Protein AF-A0A644TVP2-F1 (afdb_monomer)

Radius of gyration: 32.45 Å; Cα contacts (8 Å, |Δi|>4): 145; chains: 1; bounding box: 76×40×113 Å

Solvent-accessible surface area (backbone atoms only — not comparable to full-atom values): 11516 Å² total; per-residue (Å²): 137,83,79,75,79,52,74,66,56,58,53,50,54,52,50,53,52,51,51,51,51,53,52,51,52,50,54,51,52,53,50,53,50,52,55,49,49,55,51,48,56,52,50,53,53,29,25,52,51,36,48,56,49,52,53,46,54,55,46,42,55,50,30,50,51,59,50,25,45,76,83,73,89,71,67,83,43,56,53,51,82,94,72,40,76,45,58,79,88,44,20,65,53,56,23,51,54,49,53,52,49,59,36,46,46,52,36,53,53,46,50,53,55,46,55,59,47,43,62,54,34,37,73,62,71,39,75,62,57,60,66,53,48,48,61,54,54,52,51,53,51,51,52,54,50,34,53,54,49,45,49,58,73,61,39,84,81,56,87,80,78,66,93,39,76,66,52,55,51,51,48,51,55,29,49,44,70,47,39,54,64,81,94,27,73,64,53,54,50,51,53,50,33,49,49,54,38,46,66,66,41,44,64,46,63,70,109

Mean predicted aligned error: 8.53 Å

Secondary structure (DSSP, 8-state):
---PPPHHHHHHHHHHHHHHHHHHHHHHHHHHHHHHHHHHHHHHHHHHHHHHHHHHHHHHHHHHHHHT-S----PPP-B-GGGPBPPHHHHHHHHHHHHHHHHHHHHHHHHHHHHHHHHHHHHHT-TTHHHHHHHHHHHHHHHHHHHHHHHHHH-TT-S-----HHHHHHHHHHHHHHH--SS-HHHHHHHHHHHHHHHHHHHHH--

Structure (mmCIF, N/CA/C/O backbone):
data_AF-A0A644TVP2-F1
#
_entry.id   AF-A0A644TVP2-F1
#
loop_
_atom_site.group_PDB
_atom_site.id
_atom_site.type_symbol
_atom_site.label_atom_id
_atom_site.label_alt_id
_atom_site.label_comp_id
_atom_site.label_asym_id
_atom_site.label_entity_id
_atom_site.label_seq_id
_atom_site.pdbx_PDB_ins_code
_atom_site.Cartn_x
_atom_site.Cartn_y
_atom_site.Cartn_z
_atom_site.occupancy
_atom_site.B_iso_or_equiv
_atom_site.auth_seq_id
_atom_site.auth_comp_id
_atom_site.auth_asym_id
_atom_site.auth_atom_id
_atom_site.pdbx_PDB_model_num
ATOM 1 N N . MET A 1 1 ? -41.514 9.475 79.980 1.00 38.72 1 MET A N 1
ATOM 2 C CA . MET A 1 1 ? -42.150 10.280 78.915 1.00 38.72 1 MET A CA 1
ATOM 3 C C . MET A 1 1 ? -41.623 9.727 77.605 1.00 38.72 1 MET A C 1
ATOM 5 O O . MET A 1 1 ? -40.629 10.220 77.092 1.00 38.72 1 MET A O 1
ATOM 9 N N . ASP A 1 2 ? -42.224 8.634 77.137 1.00 43.91 2 ASP A N 1
ATOM 10 C CA . ASP A 1 2 ? -41.850 8.013 75.869 1.00 43.91 2 ASP A CA 1
ATOM 11 C C . ASP A 1 2 ? -42.642 8.691 74.758 1.00 43.91 2 ASP A C 1
ATOM 13 O O . ASP A 1 2 ? -43.864 8.572 74.671 1.00 43.91 2 ASP A O 1
ATOM 17 N N . ILE A 1 3 ? -41.940 9.474 73.946 1.00 53.59 3 ILE A N 1
ATOM 18 C CA . ILE A 1 3 ? -42.494 10.068 72.736 1.00 53.59 3 ILE A CA 1
ATOM 19 C C . ILE A 1 3 ? -42.645 8.914 71.744 1.00 53.59 3 ILE A C 1
ATOM 21 O O . ILE A 1 3 ? -41.669 8.510 71.114 1.00 53.59 3 ILE A O 1
ATOM 25 N N . GLN A 1 4 ? -43.848 8.341 71.630 1.00 62.09 4 GLN A N 1
ATOM 26 C CA . GLN A 1 4 ? -44.143 7.413 70.540 1.00 62.09 4 GLN A CA 1
ATOM 27 C C . GLN A 1 4 ? -43.933 8.151 69.207 1.00 62.09 4 GLN A C 1
ATOM 29 O O . GLN A 1 4 ? -44.589 9.173 68.978 1.00 62.09 4 GLN A O 1
ATOM 34 N N . PRO A 1 5 ? -43.036 7.681 68.321 1.00 60.94 5 PRO A N 1
ATOM 35 C CA . PRO A 1 5 ? -42.883 8.286 67.008 1.00 60.94 5 PRO A CA 1
ATOM 36 C C . PRO A 1 5 ? -44.197 8.135 66.235 1.00 60.94 5 PRO A C 1
ATOM 38 O O . PRO A 1 5 ? -44.735 7.036 66.093 1.00 60.94 5 PRO A O 1
ATOM 41 N N . SER A 1 6 ? -44.743 9.256 65.760 1.00 72.25 6 SER A N 1
ATOM 42 C CA . SER A 1 6 ? -45.965 9.272 64.958 1.00 72.25 6 SER A CA 1
ATOM 43 C C . SER A 1 6 ? -45.761 8.466 63.666 1.00 72.25 6 SER A C 1
ATOM 45 O O . SER A 1 6 ? -44.675 8.469 63.089 1.00 72.25 6 SER A O 1
ATOM 47 N N . LEU A 1 7 ? -46.811 7.792 63.174 1.00 71.38 7 LEU A N 1
ATOM 48 C CA . LEU A 1 7 ? -46.824 7.058 61.890 1.00 71.38 7 LEU A CA 1
ATOM 49 C C . LEU A 1 7 ? -46.210 7.864 60.726 1.00 71.38 7 LEU A C 1
ATOM 51 O O . LEU A 1 7 ? -45.566 7.305 59.840 1.00 71.38 7 LEU A O 1
ATOM 55 N N . LEU A 1 8 ? -46.358 9.191 60.770 1.00 74.12 8 LEU A N 1
ATOM 56 C CA . LEU A 1 8 ? -45.777 10.140 59.820 1.00 74.12 8 LEU A CA 1
ATOM 57 C C . LEU A 1 8 ? -44.236 10.125 59.804 1.00 74.12 8 LEU A C 1
ATOM 59 O O . LEU A 1 8 ? -43.643 10.248 58.733 1.00 74.12 8 LEU A O 1
ATOM 63 N N . GLY A 1 9 ? -43.581 9.929 60.952 1.00 79.31 9 GLY A N 1
ATOM 64 C CA . GLY A 1 9 ? -42.120 9.857 61.053 1.00 79.31 9 GLY A CA 1
ATOM 65 C C . GLY A 1 9 ? -41.537 8.621 60.363 1.00 79.31 9 GLY A C 1
ATOM 66 O O . GLY A 1 9 ? -40.562 8.730 59.620 1.00 79.31 9 GLY A O 1
ATOM 67 N N . TYR A 1 10 ? -42.179 7.459 60.522 1.00 79.81 10 TYR A N 1
ATOM 68 C CA . TYR A 1 10 ? -41.768 6.228 59.836 1.00 79.81 10 TYR A CA 1
ATOM 69 C C . TYR A 1 10 ? -41.921 6.328 58.312 1.00 79.81 10 TYR A C 1
ATOM 71 O O . TYR A 1 10 ? -41.033 5.897 57.576 1.00 79.81 10 TYR A O 1
ATOM 79 N N . ILE A 1 11 ? -43.011 6.939 57.834 1.00 83.00 11 ILE A N 1
ATOM 80 C CA . ILE A 1 11 ? -43.245 7.162 56.398 1.00 83.00 11 ILE A CA 1
ATOM 81 C C . ILE A 1 11 ? -42.192 8.116 55.813 1.00 83.00 11 ILE A C 1
ATOM 83 O O . ILE A 1 11 ? -41.697 7.877 54.712 1.00 83.00 11 ILE A O 1
ATOM 87 N N . SER A 1 12 ? -41.811 9.163 56.553 1.00 84.75 12 SER A N 1
ATOM 88 C CA . SER A 1 12 ? -40.755 10.096 56.135 1.00 84.75 12 SER A CA 1
ATOM 89 C C . SER A 1 12 ? -39.410 9.390 55.961 1.00 84.75 12 SER A C 1
ATOM 91 O O . SER A 1 12 ? -38.799 9.495 54.903 1.00 84.75 12 SER A O 1
ATOM 93 N N . ILE A 1 13 ? -38.987 8.604 56.957 1.00 86.62 13 ILE A N 1
ATOM 94 C CA . ILE A 1 13 ? -37.717 7.862 56.910 1.00 86.62 13 ILE A CA 1
ATOM 95 C C . ILE A 1 13 ? -37.705 6.880 55.731 1.00 86.62 13 ILE A C 1
ATOM 97 O O . ILE A 1 13 ? -36.723 6.804 54.994 1.00 86.62 13 ILE A O 1
ATOM 101 N N . ALA A 1 14 ? -38.803 6.151 55.510 1.00 87.94 14 ALA A N 1
ATOM 102 C CA . ALA A 1 14 ? -38.916 5.218 54.390 1.00 87.94 14 ALA A CA 1
ATOM 103 C C . ALA A 1 14 ? -38.815 5.922 53.025 1.00 87.94 14 ALA A C 1
ATOM 105 O O . ALA A 1 14 ? -38.168 5.410 52.109 1.00 87.94 14 ALA A O 1
ATOM 106 N N . LYS A 1 15 ? -39.412 7.112 52.890 1.00 91.19 15 LYS A N 1
ATOM 107 C CA . LYS A 1 15 ? -39.321 7.934 51.677 1.00 91.19 15 LYS A CA 1
ATOM 108 C C . LYS A 1 15 ? -37.891 8.409 51.418 1.00 91.19 15 LYS A C 1
ATOM 110 O O . LYS A 1 15 ? -37.453 8.374 50.267 1.00 91.19 15 LYS A O 1
ATOM 115 N N . ASP A 1 16 ? -37.160 8.817 52.449 1.00 90.94 16 ASP A N 1
ATOM 116 C CA . ASP A 1 16 ? -35.774 9.276 52.305 1.00 90.94 16 ASP A CA 1
ATOM 117 C C . ASP A 1 16 ? -34.856 8.133 51.852 1.00 90.94 16 ASP A C 1
ATOM 119 O O . ASP A 1 16 ? -34.085 8.295 50.904 1.00 90.94 16 ASP A O 1
ATOM 123 N N . TRP A 1 17 ? -35.021 6.937 52.429 1.00 92.88 17 TRP A N 1
ATOM 124 C CA . TRP A 1 17 ? -34.319 5.730 51.976 1.00 92.88 17 TRP A CA 1
ATOM 125 C C . TRP A 1 17 ? -34.668 5.350 50.537 1.00 92.88 17 TRP A C 1
ATOM 127 O O . TRP A 1 17 ? -33.773 5.049 49.748 1.00 92.88 17 TRP A O 1
ATOM 137 N N . LEU A 1 18 ? -35.949 5.399 50.164 1.00 93.31 18 LEU A N 1
ATOM 138 C CA . LEU A 1 18 ? -36.378 5.128 48.793 1.00 93.31 18 LEU A CA 1
ATOM 139 C C . LEU A 1 18 ? -35.765 6.133 47.806 1.00 93.31 18 LEU A C 1
ATOM 141 O O . LEU A 1 18 ? -35.278 5.743 46.746 1.00 93.31 18 LEU A O 1
ATOM 145 N N . THR A 1 19 ? -35.738 7.416 48.169 1.00 94.06 19 THR A N 1
ATOM 146 C CA . THR A 1 19 ? -35.153 8.481 47.342 1.00 94.06 19 THR A CA 1
ATOM 147 C C . THR A 1 19 ? -33.645 8.282 47.180 1.00 94.06 19 THR A C 1
ATOM 149 O O . THR A 1 19 ? -33.130 8.415 46.069 1.00 94.06 19 THR A O 1
ATOM 152 N N . LEU A 1 20 ? -32.944 7.885 48.249 1.00 94.56 20 LEU A N 1
ATOM 153 C CA . LEU A 1 20 ? -31.521 7.537 48.214 1.00 94.56 20 LEU A CA 1
ATOM 154 C C . LEU A 1 20 ? -31.249 6.358 47.267 1.00 94.56 20 LEU A C 1
ATOM 156 O O . LEU A 1 20 ? -30.318 6.419 46.465 1.00 94.56 20 LEU A O 1
ATOM 160 N N . ILE A 1 21 ? -32.072 5.305 47.324 1.00 93.25 21 ILE A N 1
ATOM 161 C CA . ILE A 1 21 ? -31.937 4.130 46.451 1.00 93.25 21 ILE A CA 1
ATOM 162 C C . ILE A 1 21 ? -32.161 4.523 44.988 1.00 93.25 21 ILE A C 1
ATOM 164 O O . ILE A 1 21 ? -31.343 4.178 44.137 1.00 93.25 21 ILE A O 1
ATOM 168 N N . ILE A 1 22 ? -33.219 5.284 44.688 1.00 94.56 22 ILE A N 1
ATOM 169 C CA . ILE A 1 22 ? -33.516 5.740 43.321 1.00 94.56 22 ILE A CA 1
ATOM 170 C C . ILE A 1 22 ? -32.372 6.606 42.781 1.00 94.56 22 ILE A C 1
ATOM 172 O O . ILE A 1 22 ? -31.913 6.387 41.658 1.00 94.56 22 ILE A O 1
ATOM 176 N N . ALA A 1 23 ? -31.873 7.550 43.583 1.00 94.19 23 ALA A N 1
ATOM 177 C CA . ALA A 1 23 ? -30.733 8.381 43.210 1.00 94.19 23 ALA A CA 1
ATOM 178 C C . ALA A 1 23 ? -29.474 7.531 42.961 1.00 94.19 23 ALA A C 1
ATOM 180 O O . ALA A 1 23 ? -28.796 7.717 41.949 1.00 94.19 23 ALA A O 1
ATOM 181 N N . GLY A 1 24 ? -29.201 6.547 43.824 1.00 94.69 24 GLY A N 1
ATOM 182 C CA . GLY A 1 24 ? -28.089 5.607 43.669 1.00 94.69 24 GLY A CA 1
ATOM 183 C C . GLY A 1 24 ? -28.186 4.767 42.392 1.00 94.69 24 GLY A C 1
ATOM 184 O O . GLY A 1 24 ? -27.212 4.669 41.642 1.00 94.69 24 GLY A O 1
ATOM 185 N N . CYS A 1 25 ? -29.367 4.221 42.088 1.00 93.94 25 CYS A N 1
ATOM 186 C CA . CYS A 1 25 ? -29.626 3.506 40.837 1.00 93.94 25 CYS A CA 1
ATOM 187 C C . CYS A 1 25 ? -29.424 4.410 39.614 1.00 93.94 25 CYS A C 1
ATOM 189 O O . CYS A 1 25 ? -28.804 3.984 38.639 1.00 93.94 25 CYS A O 1
ATOM 191 N N . GLY A 1 26 ? -29.885 5.663 39.673 1.00 94.50 26 GLY A N 1
ATOM 192 C CA . GLY A 1 26 ? -29.685 6.646 38.606 1.00 94.50 26 GLY A CA 1
ATOM 193 C C . GLY A 1 26 ? -28.204 6.907 38.319 1.00 94.50 26 GLY A C 1
ATOM 194 O O . GLY A 1 26 ? -27.775 6.835 37.166 1.00 94.50 26 GLY A O 1
ATOM 195 N N . VAL A 1 27 ? -27.401 7.127 39.365 1.00 95.12 27 VAL A N 1
ATOM 196 C CA . VAL A 1 27 ? -25.943 7.314 39.244 1.00 95.12 27 VAL A CA 1
ATOM 197 C C . VAL A 1 27 ? -25.268 6.068 38.668 1.00 95.12 27 VAL A C 1
ATOM 199 O O . VAL A 1 27 ? -24.423 6.182 37.779 1.00 95.12 27 VAL A O 1
ATOM 202 N N . TRP A 1 28 ? -25.657 4.874 39.122 1.00 94.44 28 TRP A N 1
ATOM 203 C CA . TRP A 1 28 ? -25.104 3.616 38.617 1.00 94.44 28 TRP A CA 1
ATOM 204 C C . TRP A 1 28 ? -25.382 3.417 37.123 1.00 94.44 28 TRP A C 1
ATOM 206 O O . TRP A 1 28 ? -24.464 3.118 36.357 1.00 94.44 28 TRP A O 1
ATOM 216 N N . VAL A 1 29 ? -26.629 3.620 36.688 1.00 94.06 29 VAL A N 1
ATOM 217 C CA . VAL A 1 29 ? -27.019 3.502 35.274 1.00 94.06 29 VAL A CA 1
ATOM 218 C C . VAL A 1 29 ? -26.289 4.540 34.422 1.00 94.06 29 VAL A C 1
ATOM 220 O O . VAL A 1 29 ? -25.751 4.189 33.371 1.00 94.06 29 VAL A O 1
ATOM 223 N N . ALA A 1 30 ? -26.186 5.788 34.889 1.00 93.00 30 ALA A N 1
ATOM 224 C CA . ALA A 1 30 ? -25.428 6.830 34.198 1.00 93.00 30 ALA A CA 1
ATOM 225 C C . ALA A 1 30 ? -23.942 6.457 34.047 1.00 93.00 30 ALA A C 1
ATOM 227 O O . ALA A 1 30 ? -23.356 6.636 32.977 1.00 93.00 30 ALA A O 1
ATOM 228 N N . TRP A 1 31 ? -23.334 5.876 35.085 1.00 93.31 31 TRP A N 1
ATOM 229 C CA . TRP A 1 31 ? -21.944 5.424 35.042 1.00 93.31 31 TRP A CA 1
ATOM 230 C C . TRP A 1 31 ? -21.729 4.259 34.065 1.00 93.31 31 TRP A C 1
ATOM 232 O O . TRP A 1 31 ? -20.782 4.283 33.273 1.00 93.31 31 TRP A O 1
ATOM 242 N N . GLN A 1 32 ? -22.629 3.270 34.056 1.00 92.00 32 GLN A N 1
ATOM 243 C CA . GLN A 1 32 ? -22.603 2.162 33.091 1.00 92.00 32 GLN A CA 1
ATOM 244 C C . GLN A 1 32 ? -22.797 2.655 31.651 1.00 92.00 32 GLN A C 1
ATOM 246 O O . GLN A 1 32 ? -22.082 2.217 30.744 1.00 92.00 32 GLN A O 1
ATOM 251 N N . GLY A 1 33 ? -23.704 3.613 31.445 1.00 90.12 33 GLY A N 1
ATOM 252 C CA . GLY A 1 33 ? -23.909 4.277 30.160 1.00 90.12 33 GLY A CA 1
ATOM 253 C C . GLY A 1 33 ? -22.639 4.975 29.675 1.00 90.12 33 GLY A C 1
ATOM 254 O O . GLY A 1 33 ? -22.185 4.721 28.561 1.00 90.12 33 GLY A O 1
ATOM 255 N N . LEU A 1 34 ? -21.991 5.767 30.535 1.00 91.19 34 LEU A N 1
ATOM 256 C CA . LEU A 1 34 ? -20.747 6.468 30.202 1.00 91.19 34 LEU A CA 1
ATOM 257 C C . LEU A 1 34 ? -19.605 5.500 29.865 1.00 91.19 34 LEU A C 1
ATOM 259 O O . LEU A 1 34 ? -18.846 5.726 28.919 1.00 91.19 34 LEU A O 1
ATOM 263 N N . ARG A 1 35 ? -19.477 4.405 30.622 1.00 88.12 35 ARG A N 1
ATOM 264 C CA . ARG A 1 35 ? -18.464 3.371 30.373 1.00 88.12 35 ARG A CA 1
ATOM 265 C C . ARG A 1 35 ? -18.695 2.674 29.034 1.00 88.12 35 ARG A C 1
ATOM 267 O O . ARG A 1 35 ? -17.744 2.483 28.275 1.00 88.12 35 ARG A O 1
ATOM 274 N N . THR A 1 36 ? -19.946 2.332 28.739 1.00 87.94 36 THR A N 1
ATOM 275 C CA . THR A 1 36 ? -20.345 1.719 27.466 1.00 87.94 36 THR A CA 1
ATOM 276 C C . THR A 1 36 ? -20.080 2.667 26.306 1.00 87.94 36 THR A C 1
ATOM 278 O O . THR A 1 36 ? -19.470 2.264 25.318 1.00 87.94 36 THR A O 1
ATOM 281 N N . TRP A 1 37 ? -20.430 3.944 26.457 1.00 86.25 37 TRP A N 1
ATOM 282 C CA . TRP A 1 37 ? -20.228 4.953 25.424 1.00 86.25 37 TRP A CA 1
ATOM 283 C C . TRP A 1 37 ? -18.747 5.175 25.108 1.00 86.25 37 TRP A C 1
ATOM 285 O O . TRP A 1 37 ? -18.354 5.150 23.945 1.00 86.25 37 TRP A O 1
ATOM 295 N N . ARG A 1 38 ? -17.881 5.269 26.127 1.00 85.12 38 ARG A N 1
ATOM 296 C CA . ARG A 1 38 ? -16.422 5.337 25.911 1.00 85.12 38 ARG A CA 1
ATOM 297 C C . ARG A 1 38 ? -15.883 4.112 25.171 1.00 85.12 38 ARG A C 1
ATOM 299 O O . ARG A 1 38 ? -15.031 4.254 24.297 1.00 85.12 38 ARG A O 1
ATOM 306 N N . ARG A 1 39 ? -16.365 2.913 25.512 1.00 85.56 39 ARG A N 1
ATOM 307 C CA . ARG A 1 39 ? -15.956 1.670 24.841 1.00 85.56 39 ARG A CA 1
ATOM 308 C C . ARG A 1 39 ? -16.430 1.633 23.387 1.00 85.56 39 ARG A C 1
ATOM 310 O O . ARG A 1 39 ? -15.647 1.241 22.530 1.00 85.56 39 ARG A O 1
ATOM 317 N N . GLN A 1 40 ? -17.654 2.078 23.112 1.00 87.50 40 GLN A N 1
ATOM 318 C CA . GLN A 1 40 ? -18.181 2.196 21.750 1.00 87.50 40 GLN A CA 1
ATOM 319 C C . GLN A 1 40 ? -17.374 3.197 20.922 1.00 87.50 40 GLN A C 1
ATOM 321 O O . GLN A 1 40 ? -16.934 2.845 19.839 1.00 87.50 40 GLN A O 1
ATOM 326 N N . LEU A 1 41 ? -17.093 4.394 21.447 1.00 85.00 41 LEU A N 1
ATOM 327 C CA . LEU A 1 41 ? -16.284 5.398 20.745 1.00 85.00 41 LEU A CA 1
ATOM 328 C C . LEU A 1 41 ? -14.894 4.865 20.378 1.00 85.00 41 LEU A C 1
ATOM 330 O O . LEU A 1 41 ? -14.443 5.039 19.246 1.00 85.00 41 LEU A O 1
ATOM 334 N N . LYS A 1 42 ? -14.238 4.162 21.311 1.00 86.44 42 LYS A N 1
ATOM 335 C CA . LYS A 1 42 ? -12.948 3.519 21.041 1.00 86.44 42 LYS A CA 1
ATOM 336 C C . LYS A 1 42 ? -13.074 2.431 19.969 1.00 86.44 42 LYS A C 1
ATOM 338 O O . LYS A 1 42 ? -12.282 2.424 19.035 1.00 86.44 42 LYS A O 1
ATOM 343 N N . GLY A 1 43 ? -14.070 1.552 20.080 1.00 88.00 43 GLY A N 1
ATOM 344 C CA . GLY A 1 43 ? -14.306 0.480 19.109 1.00 88.00 43 GLY A CA 1
ATOM 345 C C . GLY A 1 43 ? -14.604 1.004 17.703 1.00 88.00 43 GLY A C 1
ATOM 346 O O . GLY A 1 43 ? -14.029 0.511 16.740 1.00 88.00 43 GLY A O 1
ATOM 347 N N . THR A 1 44 ? -15.423 2.051 17.578 1.00 89.00 44 THR A N 1
ATOM 348 C CA . THR A 1 44 ? -15.745 2.679 16.288 1.00 89.00 44 THR A CA 1
ATOM 349 C C . THR A 1 44 ? -14.508 3.287 15.632 1.00 89.00 44 THR A C 1
ATOM 351 O O . THR A 1 44 ? -14.293 3.087 14.440 1.00 89.00 44 THR A O 1
ATOM 354 N N . SER A 1 45 ? -13.672 3.990 16.403 1.00 90.88 45 SER A N 1
ATOM 355 C CA . SER A 1 45 ? -12.417 4.555 15.889 1.00 90.88 45 SER A CA 1
ATOM 356 C C . SER A 1 45 ? -11.449 3.457 15.436 1.00 90.88 45 SER A C 1
ATOM 358 O O . SER A 1 45 ? -10.887 3.552 14.348 1.00 90.88 45 SER A O 1
ATOM 360 N N . GLN A 1 46 ? -11.311 2.381 16.217 1.00 93.19 46 GLN A N 1
ATOM 361 C CA . GLN A 1 46 ? -10.486 1.226 15.851 1.00 93.19 46 GLN A CA 1
ATOM 362 C C . GLN A 1 46 ? -10.979 0.547 14.571 1.00 93.19 46 GLN A C 1
ATOM 364 O O . GLN A 1 46 ? -10.189 0.305 13.660 1.00 93.19 46 GLN A O 1
ATOM 369 N N . PHE A 1 47 ? -12.282 0.296 14.473 1.00 93.69 47 PHE A N 1
ATOM 370 C CA . PHE A 1 47 ? -12.893 -0.316 13.299 1.00 93.69 47 PHE A CA 1
ATOM 371 C C . PHE A 1 47 ? -12.686 0.522 12.033 1.00 93.69 47 PHE A C 1
ATOM 373 O O . PHE A 1 47 ? -12.310 -0.019 10.993 1.00 93.69 47 PHE A O 1
ATOM 380 N N . ASP A 1 48 ? -12.907 1.837 12.106 1.00 94.19 48 ASP A N 1
ATOM 381 C CA . ASP A 1 48 ? -12.798 2.714 10.940 1.00 94.19 48 ASP A CA 1
ATOM 382 C C . ASP A 1 48 ? -11.362 2.775 10.394 1.00 94.19 48 ASP A C 1
ATOM 384 O O . ASP A 1 48 ? -11.143 2.592 9.193 1.00 94.19 48 ASP A O 1
ATOM 388 N N . VAL A 1 49 ? -10.372 2.934 11.279 1.00 95.44 49 VAL A N 1
ATOM 389 C CA . VAL A 1 49 ? -8.950 2.933 10.898 1.00 95.44 49 VAL A CA 1
ATOM 390 C C . VAL A 1 49 ? -8.542 1.581 10.316 1.00 95.44 49 VAL A C 1
ATOM 392 O O . VAL A 1 49 ? -7.938 1.528 9.244 1.00 95.44 49 VAL A O 1
ATOM 395 N N . ALA A 1 50 ? -8.924 0.480 10.968 1.00 95.12 50 ALA A N 1
ATOM 396 C CA . ALA A 1 50 ? -8.627 -0.874 10.508 1.00 95.12 50 ALA A CA 1
ATOM 397 C C . ALA A 1 50 ? -9.229 -1.159 9.122 1.00 95.12 50 ALA A C 1
ATOM 399 O O . ALA A 1 50 ? -8.547 -1.676 8.236 1.00 95.12 50 ALA A O 1
ATOM 400 N N . LYS A 1 51 ? -10.487 -0.764 8.896 1.00 95.62 51 LYS A N 1
ATOM 401 C CA . LYS A 1 51 ? -11.169 -0.903 7.604 1.00 95.62 51 LYS A CA 1
ATOM 402 C C . LYS A 1 51 ? -10.477 -0.093 6.508 1.00 95.62 51 LYS A C 1
ATOM 404 O O . LYS A 1 51 ? -10.239 -0.626 5.423 1.00 95.62 51 LYS A O 1
ATOM 409 N N . ARG A 1 52 ? -10.157 1.181 6.769 1.00 96.44 52 ARG A N 1
ATOM 410 C CA . ARG A 1 52 ? -9.445 2.049 5.813 1.00 96.44 52 ARG A CA 1
ATOM 411 C C . ARG A 1 52 ? -8.091 1.451 5.437 1.00 96.44 52 ARG A C 1
ATOM 413 O O . ARG A 1 52 ? -7.770 1.381 4.251 1.00 96.44 52 ARG A O 1
ATOM 420 N N . LEU A 1 53 ? -7.342 0.968 6.426 1.00 96.19 53 LEU A N 1
ATOM 421 C CA . LEU A 1 53 ? -6.037 0.350 6.221 1.00 96.19 53 LEU A CA 1
ATOM 422 C C . LEU A 1 53 ? -6.146 -0.939 5.391 1.00 96.19 53 LEU A C 1
ATOM 424 O O . LEU A 1 53 ? -5.434 -1.086 4.402 1.00 96.19 53 LEU A O 1
ATOM 428 N N . MET A 1 54 ? -7.102 -1.816 5.707 1.00 95.19 54 MET A N 1
ATOM 429 C CA . MET A 1 54 ? -7.360 -3.055 4.960 1.00 95.19 54 MET A CA 1
ATOM 430 C C . MET A 1 54 ? -7.681 -2.798 3.479 1.00 95.19 54 MET A C 1
ATOM 432 O O . MET A 1 54 ? -7.148 -3.460 2.591 1.00 95.19 54 MET A O 1
ATOM 436 N N . LEU A 1 55 ? -8.512 -1.792 3.183 1.00 96.56 55 LEU A N 1
ATOM 437 C CA . LEU A 1 55 ? -8.807 -1.404 1.799 1.00 96.56 55 LEU A CA 1
ATOM 438 C C . LEU A 1 55 ? -7.546 -0.952 1.052 1.00 96.56 55 LEU A C 1
ATOM 440 O O . LEU A 1 55 ? -7.382 -1.275 -0.125 1.00 96.56 55 LEU A O 1
ATOM 444 N N . LYS A 1 56 ? -6.640 -0.232 1.725 1.00 97.12 56 LYS A N 1
ATOM 445 C CA . LYS A 1 56 ? -5.367 0.185 1.125 1.00 97.12 56 LYS A CA 1
ATOM 446 C C . LYS A 1 56 ? -4.386 -0.969 0.936 1.00 97.12 56 LYS A C 1
ATOM 448 O O . LYS A 1 56 ? -3.668 -0.964 -0.057 1.00 97.12 56 LYS A O 1
ATOM 453 N N . VAL A 1 57 ? -4.408 -1.983 1.799 1.00 96.81 57 VAL A N 1
ATOM 454 C CA . VAL A 1 57 ? -3.627 -3.224 1.623 1.00 96.81 57 VAL A CA 1
ATOM 455 C C . VAL A 1 57 ? -4.042 -3.956 0.341 1.00 96.81 57 VAL A C 1
ATOM 457 O O . VAL A 1 57 ? -3.199 -4.359 -0.459 1.00 96.81 57 VAL A O 1
ATOM 460 N N . TYR A 1 58 ? -5.343 -4.064 0.075 1.00 96.81 58 TYR A N 1
ATOM 461 C CA . TYR A 1 58 ? -5.811 -4.635 -1.190 1.00 96.81 58 TYR A CA 1
ATOM 462 C C . TYR A 1 58 ? -5.499 -3.748 -2.393 1.00 96.81 58 TYR A C 1
ATOM 464 O O . TYR A 1 58 ? -5.157 -4.251 -3.464 1.00 96.81 58 TYR A O 1
ATOM 472 N N . GLN A 1 59 ? -5.583 -2.429 -2.219 1.00 97.56 59 GLN A N 1
ATOM 473 C CA . GLN A 1 59 ? -5.219 -1.483 -3.265 1.00 97.56 59 GLN A CA 1
ATOM 474 C C . GLN A 1 59 ? -3.742 -1.623 -3.657 1.00 97.56 59 GLN A C 1
ATOM 476 O O . GLN A 1 59 ? -3.460 -1.731 -4.846 1.00 97.56 59 GLN A O 1
ATOM 481 N N . ILE A 1 60 ? -2.816 -1.686 -2.691 1.00 97.12 60 ILE A N 1
ATOM 482 C CA . ILE A 1 60 ? -1.380 -1.792 -2.988 1.00 97.12 60 ILE A CA 1
ATOM 483 C C . ILE A 1 60 ? -1.043 -3.131 -3.646 1.00 97.12 60 ILE A C 1
ATOM 485 O O . ILE A 1 60 ? -0.261 -3.150 -4.592 1.00 97.12 60 ILE A O 1
ATOM 489 N N . ARG A 1 61 ? -1.690 -4.234 -3.232 1.00 95.88 61 ARG A N 1
ATOM 490 C CA . ARG A 1 61 ? -1.573 -5.539 -3.907 1.00 95.88 61 ARG A CA 1
ATOM 491 C C . ARG A 1 61 ? -1.915 -5.417 -5.393 1.00 95.88 61 ARG A C 1
ATOM 493 O O . ARG A 1 61 ? -1.126 -5.823 -6.241 1.00 95.88 61 ARG A O 1
ATOM 500 N N . ARG A 1 62 ? -3.059 -4.800 -5.697 1.00 95.19 62 ARG A N 1
ATOM 501 C CA . ARG A 1 62 ? -3.526 -4.587 -7.072 1.00 95.19 62 ARG A CA 1
ATOM 502 C C . ARG A 1 62 ? -2.642 -3.616 -7.855 1.00 95.19 62 ARG A C 1
ATOM 504 O O . ARG A 1 62 ? -2.435 -3.817 -9.046 1.00 95.19 62 ARG A O 1
ATOM 511 N N . ASP A 1 63 ? -2.125 -2.566 -7.223 1.00 95.75 63 ASP A N 1
ATOM 512 C CA . ASP A 1 63 ? -1.236 -1.606 -7.889 1.00 95.75 63 ASP A CA 1
ATOM 513 C C . ASP A 1 63 ? 0.118 -2.239 -8.235 1.00 95.75 63 ASP A C 1
ATOM 515 O O . ASP A 1 63 ? 0.654 -1.977 -9.313 1.00 95.75 63 ASP A O 1
ATOM 519 N N . ILE A 1 64 ? 0.642 -3.115 -7.367 1.00 94.94 64 ILE A N 1
ATOM 520 C CA . ILE A 1 64 ? 1.831 -3.927 -7.654 1.00 94.94 64 ILE A CA 1
ATOM 521 C C . ILE A 1 64 ? 1.554 -4.867 -8.829 1.00 94.94 64 ILE A C 1
ATOM 523 O O . ILE A 1 64 ? 2.324 -4.881 -9.786 1.00 94.94 64 ILE A O 1
ATOM 527 N N . GLU A 1 65 ? 0.440 -5.597 -8.803 1.00 92.62 65 GLU A N 1
ATOM 528 C CA . GLU A 1 65 ? 0.031 -6.483 -9.898 1.00 92.62 65 GLU A CA 1
ATOM 529 C C . GLU A 1 65 ? -0.111 -5.721 -11.226 1.00 92.62 65 GLU A C 1
ATOM 531 O O . GLU A 1 65 ? 0.435 -6.131 -12.248 1.00 92.62 65 GLU A O 1
ATOM 536 N N . TYR A 1 66 ? -0.768 -4.560 -11.210 1.00 92.31 66 TYR A N 1
ATOM 537 C CA . TYR A 1 66 ? -0.934 -3.704 -12.384 1.00 92.31 66 TYR A CA 1
ATOM 538 C C . TYR A 1 66 ? 0.405 -3.192 -12.927 1.00 92.31 66 TYR A C 1
ATOM 540 O O . TYR A 1 66 ? 0.638 -3.205 -14.139 1.00 92.31 66 TYR A O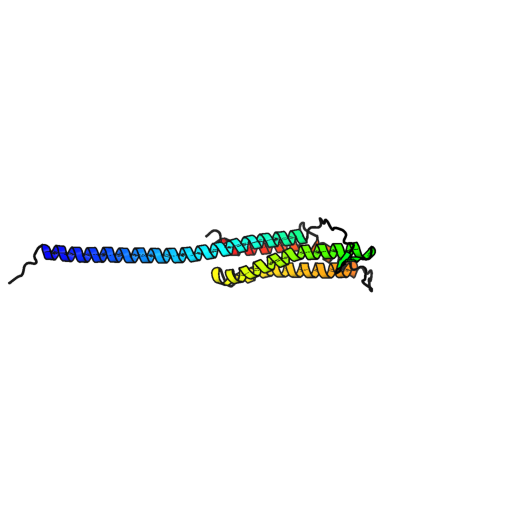 1
ATOM 548 N N . CYS A 1 67 ? 1.306 -2.753 -12.044 1.00 93.00 67 CYS A N 1
ATOM 549 C CA . CYS A 1 67 ? 2.636 -2.296 -12.437 1.00 93.00 67 CYS A CA 1
ATOM 550 C C . CYS A 1 67 ? 3.437 -3.405 -13.120 1.00 93.00 67 CYS A C 1
ATOM 552 O O . CYS A 1 67 ? 4.137 -3.139 -14.097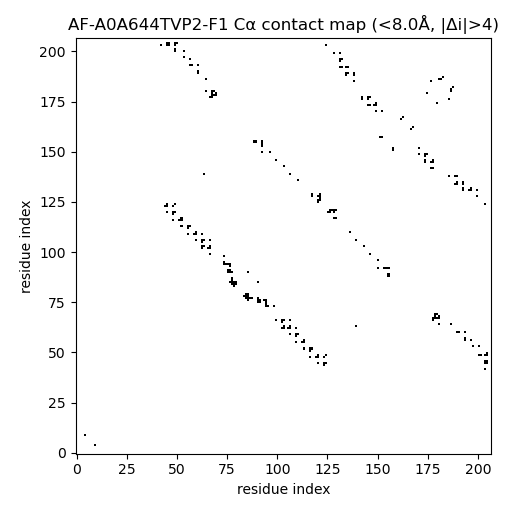 1.00 93.00 67 CYS A O 1
ATOM 554 N N . ARG A 1 68 ? 3.254 -4.640 -12.653 1.00 92.12 68 ARG A N 1
ATOM 555 C CA . ARG A 1 68 ? 3.930 -5.837 -13.148 1.00 92.12 68 ARG A CA 1
ATOM 556 C C . ARG A 1 68 ? 3.225 -6.526 -14.317 1.00 92.12 68 ARG A C 1
ATOM 558 O O . ARG A 1 68 ? 3.686 -7.559 -14.787 1.00 92.12 68 ARG A O 1
ATOM 565 N N . SER A 1 69 ? 2.112 -5.982 -14.809 1.00 89.56 69 SER A N 1
ATOM 566 C CA . SER A 1 69 ? 1.366 -6.629 -15.887 1.00 89.56 69 SER A CA 1
ATOM 567 C C . SER A 1 69 ? 2.142 -6.584 -17.215 1.00 89.56 69 SER A C 1
ATOM 569 O O . SER A 1 69 ? 2.499 -5.486 -17.667 1.00 89.56 69 SER A O 1
ATOM 571 N N . PRO A 1 70 ? 2.359 -7.736 -17.887 1.00 85.62 70 PRO A N 1
ATOM 572 C CA . PRO A 1 70 ? 3.034 -7.791 -19.186 1.00 85.62 70 PRO A CA 1
ATOM 573 C C . PRO A 1 70 ? 2.180 -7.198 -20.314 1.00 85.62 70 PRO A C 1
ATOM 575 O O . PRO A 1 70 ? 2.708 -6.781 -21.347 1.00 85.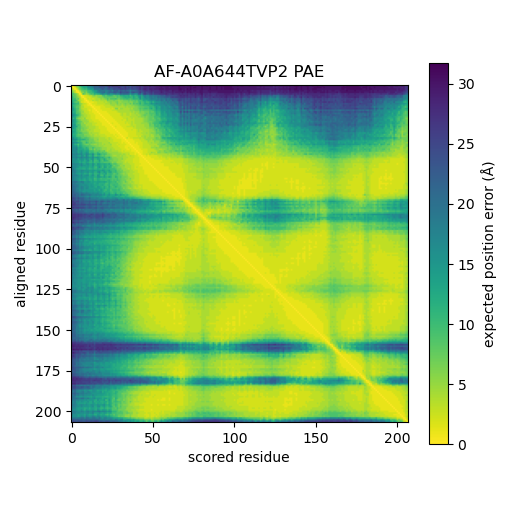62 70 PRO A O 1
ATOM 578 N N . VAL A 1 71 ? 0.858 -7.123 -20.123 1.00 82.94 71 VAL A N 1
ATOM 579 C CA . VAL A 1 71 ? -0.058 -6.520 -21.091 1.00 82.94 71 VAL A CA 1
ATOM 580 C C . VAL A 1 71 ? 0.105 -5.002 -21.041 1.00 82.94 71 VAL A C 1
ATOM 582 O O . VAL A 1 71 ? -0.223 -4.331 -20.055 1.00 82.94 71 VAL A O 1
ATOM 585 N N . ARG A 1 72 ? 0.647 -4.440 -22.125 1.00 79.00 72 ARG A N 1
ATOM 586 C CA . ARG A 1 72 ? 0.934 -3.010 -22.237 1.00 79.00 72 ARG A CA 1
ATOM 587 C C . ARG A 1 72 ? 0.294 -2.415 -23.481 1.00 79.00 72 ARG A C 1
ATOM 589 O O . ARG A 1 72 ? 0.492 -2.908 -24.586 1.00 79.00 72 ARG A O 1
ATOM 596 N N . TYR A 1 73 ? -0.417 -1.309 -23.288 1.00 78.69 73 TYR A N 1
ATOM 597 C CA . TYR A 1 73 ? -0.743 -0.377 -24.358 1.00 78.69 73 TYR A CA 1
ATOM 598 C C . TYR A 1 73 ? 0.156 0.843 -24.183 1.00 78.69 73 TYR A C 1
ATOM 600 O O . TYR A 1 73 ? -0.135 1.717 -23.370 1.00 78.69 73 TYR A O 1
ATOM 608 N N . VAL A 1 74 ? 1.290 0.853 -24.884 1.00 82.88 74 VAL A N 1
ATOM 609 C CA . VAL A 1 74 ? 2.265 1.947 -24.812 1.00 82.88 74 VAL A CA 1
ATOM 610 C C . VAL A 1 74 ? 2.046 2.855 -26.023 1.00 82.88 74 VAL A C 1
ATOM 612 O O . VAL A 1 74 ? 2.439 2.478 -27.128 1.00 82.88 74 VAL A O 1
ATOM 615 N N . PRO A 1 75 ? 1.397 4.022 -25.868 1.00 82.12 75 PRO A N 1
ATOM 616 C CA . PRO A 1 75 ? 1.285 4.972 -26.962 1.00 82.12 75 PRO A CA 1
ATOM 617 C C . PRO A 1 75 ? 2.668 5.526 -27.310 1.00 82.12 75 PRO A C 1
ATOM 619 O O . PRO A 1 75 ? 3.439 5.901 -26.426 1.00 82.12 75 PRO A O 1
ATOM 622 N N . TRP A 1 76 ? 2.963 5.599 -28.606 1.00 83.50 76 TRP A N 1
ATOM 623 C CA . TRP A 1 76 ? 4.200 6.183 -29.111 1.00 83.50 76 TRP A CA 1
ATOM 624 C C . TRP A 1 76 ? 4.262 7.671 -28.781 1.00 83.50 76 TRP A C 1
ATOM 626 O O . TRP A 1 76 ? 3.423 8.448 -29.243 1.00 83.50 76 TRP A O 1
ATOM 636 N N . ILE A 1 77 ? 5.266 8.078 -28.007 1.00 88.69 77 ILE A N 1
ATOM 637 C CA . ILE A 1 77 ? 5.557 9.493 -27.799 1.00 88.69 77 ILE A CA 1
ATOM 638 C C . ILE A 1 77 ? 6.553 9.977 -28.847 1.00 88.69 77 ILE A C 1
ATOM 640 O O . ILE A 1 77 ? 7.637 9.424 -29.019 1.00 88.69 77 ILE A O 1
ATOM 644 N N . THR A 1 78 ? 6.156 11.021 -29.565 1.00 89.25 78 THR A N 1
ATOM 645 C CA . THR A 1 78 ? 6.953 11.641 -30.631 1.00 89.25 78 THR A CA 1
ATOM 646 C C . THR A 1 78 ? 7.617 12.935 -30.178 1.00 89.25 78 THR A C 1
ATOM 648 O O . THR A 1 78 ? 8.594 13.357 -30.787 1.00 89.25 78 THR A O 1
ATOM 651 N N . HIS A 1 79 ? 7.120 13.535 -29.093 1.00 90.88 79 HIS A N 1
ATOM 652 C CA . HIS A 1 79 ? 7.602 14.792 -28.532 1.00 90.88 79 HIS A CA 1
ATOM 653 C C . HIS A 1 79 ? 7.829 14.639 -27.023 1.00 90.88 79 HIS A C 1
ATOM 655 O O . HIS A 1 79 ? 7.067 13.961 -26.328 1.00 90.88 79 HIS A O 1
ATOM 661 N N . GLY A 1 80 ? 8.920 15.224 -26.533 1.00 83.75 80 GLY A N 1
ATOM 662 C CA . GLY A 1 80 ? 9.320 15.223 -25.130 1.00 83.75 80 GLY A CA 1
ATOM 663 C C . GLY A 1 80 ? 8.869 16.481 -24.388 1.00 83.75 80 GLY A C 1
ATOM 664 O O . GLY A 1 80 ? 7.908 17.149 -24.764 1.00 83.75 80 GLY A O 1
ATOM 665 N N . ALA A 1 81 ? 9.587 16.822 -23.316 1.00 81.06 81 ALA A N 1
ATOM 666 C CA . ALA A 1 81 ? 9.372 18.083 -22.610 1.00 81.06 81 ALA A CA 1
ATOM 667 C C . ALA A 1 81 ? 9.596 19.281 -23.551 1.00 81.06 81 ALA A C 1
ATOM 669 O O . ALA A 1 81 ? 10.511 19.255 -24.377 1.00 81.06 81 ALA A O 1
ATOM 670 N N . GLU A 1 82 ? 8.773 20.322 -23.398 1.00 86.00 82 GLU A N 1
ATOM 671 C CA . GLU A 1 82 ? 8.812 21.538 -24.232 1.00 86.00 82 GLU A CA 1
ATOM 672 C C . GLU A 1 82 ? 8.561 21.278 -25.729 1.00 86.00 82 GLU A C 1
ATOM 674 O O . GLU A 1 82 ? 9.051 22.024 -26.571 1.00 86.00 82 GLU A O 1
ATOM 679 N N . ASP A 1 83 ? 7.821 20.214 -26.061 1.00 86.75 83 ASP A N 1
ATOM 680 C CA . ASP A 1 83 ? 7.436 19.865 -27.437 1.00 86.75 83 ASP A CA 1
ATOM 681 C C . ASP A 1 83 ? 8.632 19.607 -28.376 1.00 86.75 83 ASP A C 1
ATOM 683 O O . ASP A 1 83 ? 8.584 19.817 -29.586 1.00 86.75 83 ASP A O 1
ATOM 687 N N . LYS A 1 84 ? 9.756 19.140 -27.820 1.00 89.12 84 LYS A N 1
ATOM 688 C CA . LYS A 1 84 ? 10.942 18.788 -28.613 1.00 89.12 84 LYS A CA 1
ATOM 689 C C . LYS A 1 84 ? 10.764 17.410 -29.257 1.00 89.12 84 LYS A C 1
ATOM 691 O O . LYS A 1 84 ? 10.465 16.461 -28.528 1.00 89.12 84 LYS A O 1
ATOM 696 N N . PRO A 1 85 ? 10.997 17.253 -30.572 1.00 91.25 85 PRO A N 1
ATOM 697 C CA . PRO A 1 85 ? 10.856 15.965 -31.240 1.00 91.25 85 PRO A CA 1
ATOM 698 C C . PRO A 1 85 ? 11.867 14.945 -30.702 1.00 91.25 85 PRO A C 1
ATOM 700 O O . PRO A 1 85 ? 13.052 15.242 -30.537 1.00 91.25 85 PRO A O 1
ATOM 703 N N . ILE A 1 86 ? 11.390 13.728 -30.444 1.00 91.25 86 ILE A N 1
ATOM 704 C CA . ILE A 1 86 ? 12.202 12.596 -29.991 1.00 91.25 86 ILE A CA 1
ATOM 705 C C . ILE A 1 86 ? 12.689 11.814 -31.226 1.00 91.25 86 ILE A C 1
ATOM 707 O O . ILE A 1 86 ? 11.864 11.446 -32.074 1.00 91.25 86 ILE A O 1
ATOM 711 N N . PRO A 1 87 ? 13.999 11.514 -31.339 1.00 91.06 87 PRO A N 1
ATOM 712 C CA . PRO A 1 87 ? 14.536 10.673 -32.407 1.00 91.06 87 PRO A CA 1
ATOM 713 C C . PRO A 1 87 ? 13.807 9.328 -32.507 1.00 91.06 87 PRO A C 1
ATOM 715 O O . PRO A 1 87 ? 13.530 8.699 -31.490 1.00 91.06 87 PRO A O 1
ATOM 718 N N . VAL A 1 88 ? 13.517 8.855 -33.724 1.00 88.19 88 VAL A N 1
ATOM 719 C CA . VAL A 1 88 ? 12.721 7.628 -33.961 1.00 88.19 88 VAL A CA 1
ATOM 720 C C . VAL A 1 88 ? 13.280 6.409 -33.214 1.00 88.19 88 VAL A C 1
ATOM 722 O O . VAL A 1 88 ? 12.521 5.628 -32.646 1.00 88.19 88 VAL A O 1
ATOM 725 N N . ASN A 1 89 ? 14.607 6.280 -33.142 1.00 87.19 89 ASN A N 1
ATOM 726 C CA . ASN A 1 89 ? 15.302 5.208 -32.420 1.00 87.19 89 ASN A CA 1
ATOM 727 C C . ASN A 1 89 ? 15.173 5.290 -30.883 1.00 87.19 89 ASN A C 1
ATOM 729 O O . ASN A 1 89 ? 15.523 4.335 -30.196 1.00 87.19 89 ASN A O 1
ATOM 733 N N . GLU A 1 90 ? 14.681 6.404 -30.341 1.00 90.81 90 GLU A N 1
ATOM 734 C CA . GLU A 1 90 ? 14.485 6.642 -28.905 1.00 90.81 90 GLU A CA 1
ATOM 735 C C . GLU A 1 90 ? 13.006 6.634 -28.493 1.00 90.81 90 GLU A C 1
ATOM 737 O O . GLU A 1 90 ? 12.704 6.448 -27.314 1.00 90.81 90 GLU A O 1
ATOM 742 N N . GLN A 1 91 ? 12.075 6.784 -29.443 1.00 91.31 91 GLN A N 1
ATOM 743 C CA . GLN A 1 91 ? 10.638 6.891 -29.157 1.00 91.31 91 GLN A CA 1
ATOM 744 C C . GLN A 1 91 ? 10.111 5.687 -28.368 1.00 91.31 91 GLN A C 1
ATOM 746 O O . GLN A 1 91 ? 9.394 5.872 -27.385 1.00 91.31 91 GLN A O 1
ATOM 751 N N . GLN A 1 92 ? 10.508 4.459 -28.724 1.00 89.88 92 GLN A N 1
ATOM 752 C CA . GLN A 1 92 ? 10.095 3.253 -27.989 1.00 89.88 92 GLN A CA 1
ATOM 753 C C . GLN A 1 92 ? 10.588 3.273 -26.536 1.00 89.88 92 GLN A C 1
ATOM 755 O O . GLN A 1 92 ? 9.839 2.930 -25.618 1.00 89.88 92 GLN A O 1
ATOM 760 N N . TYR A 1 93 ? 11.848 3.663 -26.328 1.00 91.62 93 TYR A N 1
ATOM 761 C CA . TYR A 1 93 ? 12.465 3.717 -25.005 1.00 91.62 93 TYR A CA 1
ATOM 762 C C . TYR A 1 93 ? 11.776 4.757 -24.123 1.00 91.62 93 TYR A C 1
ATOM 764 O O . TYR A 1 93 ? 11.348 4.430 -23.018 1.00 91.62 93 TYR A O 1
ATOM 772 N N . GLU A 1 94 ? 11.595 5.980 -24.623 1.00 92.62 94 GLU A N 1
ATOM 773 C CA . GLU A 1 94 ? 10.953 7.050 -23.856 1.00 92.62 94 GLU A CA 1
ATOM 774 C C . GLU A 1 94 ? 9.468 6.741 -23.588 1.00 92.62 94 GLU A C 1
ATOM 776 O O . GLU A 1 94 ? 8.990 6.971 -22.475 1.00 92.62 94 GLU A O 1
ATOM 781 N N . SER A 1 95 ? 8.754 6.123 -24.540 1.00 92.19 95 SER A N 1
ATOM 782 C CA . SER A 1 95 ? 7.367 5.674 -24.323 1.00 92.19 95 SER A CA 1
ATOM 783 C C . SER A 1 95 ? 7.289 4.599 -23.231 1.00 92.19 95 SER A C 1
ATOM 785 O O . SER A 1 95 ? 6.459 4.682 -22.327 1.00 92.19 95 SER A O 1
ATOM 787 N N . THR A 1 96 ? 8.195 3.615 -23.271 1.00 91.19 96 THR A N 1
ATOM 788 C CA . THR A 1 96 ? 8.270 2.527 -22.278 1.00 91.19 96 THR A CA 1
ATOM 789 C C . THR A 1 96 ? 8.629 3.058 -20.894 1.00 91.19 96 THR A C 1
ATOM 791 O O . THR A 1 96 ? 8.015 2.681 -19.898 1.00 91.19 96 THR A O 1
ATOM 794 N N . LYS A 1 97 ? 9.609 3.960 -20.822 1.00 93.44 97 LYS A N 1
ATOM 795 C CA . LYS A 1 97 ? 10.033 4.630 -19.591 1.00 93.44 97 LYS A CA 1
ATOM 796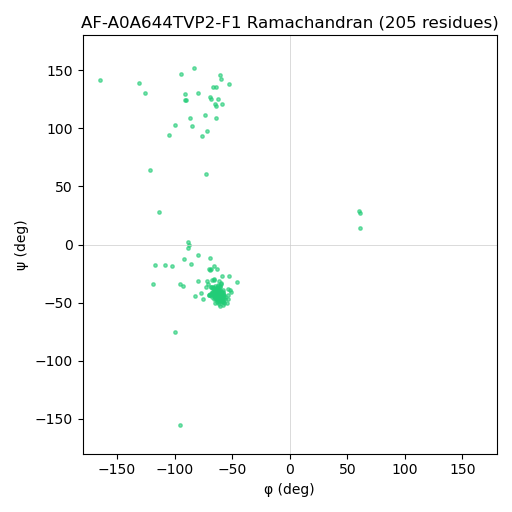 C C . LYS A 1 97 ? 8.886 5.408 -18.959 1.00 93.44 97 LYS A C 1
ATOM 798 O O . LYS A 1 97 ? 8.689 5.302 -17.751 1.00 93.44 97 LYS A O 1
ATOM 803 N N . LYS A 1 98 ? 8.131 6.163 -19.760 1.00 92.94 98 LYS A N 1
ATOM 804 C CA . LYS A 1 98 ? 6.954 6.898 -19.291 1.00 92.94 98 LYS A CA 1
ATOM 805 C C . LYS A 1 98 ? 5.896 5.950 -18.720 1.00 92.94 98 LYS A C 1
ATOM 807 O O . LYS A 1 98 ? 5.525 6.118 -17.563 1.00 92.94 98 LYS A O 1
ATOM 812 N N . ASP A 1 99 ? 5.488 4.927 -19.475 1.00 92.88 99 ASP A N 1
ATOM 813 C CA . ASP A 1 99 ? 4.497 3.929 -19.029 1.00 92.88 99 ASP A CA 1
ATOM 814 C C . ASP A 1 99 ? 4.919 3.245 -17.715 1.00 92.88 99 ASP A C 1
ATOM 816 O O . ASP A 1 99 ? 4.136 3.182 -16.767 1.00 92.88 99 ASP A O 1
ATOM 820 N N . MET A 1 100 ? 6.176 2.801 -17.602 1.00 93.19 100 MET A N 1
ATOM 821 C CA . MET A 1 100 ? 6.685 2.169 -16.378 1.00 93.19 100 MET A CA 1
ATOM 822 C C . MET A 1 100 ? 6.599 3.086 -15.156 1.00 93.19 100 MET A C 1
ATOM 824 O O . MET A 1 100 ? 6.161 2.651 -14.088 1.00 93.19 100 MET A O 1
ATOM 828 N N . TRP A 1 101 ? 7.009 4.350 -15.291 1.00 95.00 101 TRP A N 1
ATOM 829 C CA . TRP A 1 101 ? 6.977 5.288 -14.170 1.00 95.00 101 TRP A CA 1
ATOM 830 C C . TRP A 1 101 ? 5.560 5.728 -13.811 1.00 95.00 101 TRP A C 1
ATOM 832 O O . TRP A 1 101 ? 5.265 5.828 -12.625 1.00 95.00 101 TRP A O 1
ATOM 842 N N . GLU A 1 102 ? 4.662 5.907 -14.781 1.00 94.06 102 GLU A N 1
ATOM 843 C CA . GLU A 1 102 ? 3.244 6.198 -14.519 1.00 94.06 102 GLU A CA 1
ATOM 844 C C . GLU A 1 102 ? 2.546 5.045 -13.787 1.00 94.06 102 GLU A C 1
ATOM 846 O O . GLU A 1 102 ? 1.727 5.259 -12.891 1.00 94.06 102 GLU A O 1
ATOM 851 N N . ARG A 1 103 ? 2.889 3.798 -14.122 1.00 92.88 103 ARG A N 1
ATOM 852 C CA . ARG A 1 103 ? 2.405 2.621 -13.392 1.00 92.88 103 ARG A CA 1
ATOM 853 C C . ARG A 1 103 ? 2.943 2.580 -11.968 1.00 92.88 103 ARG A C 1
ATOM 855 O O . ARG A 1 103 ? 2.175 2.351 -11.035 1.00 92.88 103 ARG A O 1
ATOM 862 N N . PHE A 1 104 ? 4.244 2.808 -11.802 1.00 96.25 104 PHE A N 1
ATOM 863 C CA . PHE A 1 104 ? 4.879 2.814 -10.487 1.00 96.25 104 PHE A CA 1
ATOM 864 C C . PHE A 1 104 ? 4.374 3.969 -9.607 1.00 96.25 104 PHE A C 1
ATOM 866 O O . PHE A 1 104 ? 4.264 3.814 -8.393 1.00 96.25 104 PHE A O 1
ATOM 873 N N . ASP A 1 105 ? 3.987 5.102 -10.194 1.00 97.06 105 ASP A N 1
ATOM 874 C CA . ASP A 1 105 ? 3.414 6.239 -9.466 1.00 97.06 105 ASP A CA 1
ATOM 875 C C . ASP A 1 105 ? 2.129 5.866 -8.708 1.00 97.06 105 ASP A C 1
ATOM 877 O O . ASP A 1 105 ? 1.913 6.323 -7.586 1.00 97.06 105 ASP A O 1
ATOM 881 N N . LYS A 1 106 ? 1.323 4.933 -9.238 1.00 96.75 106 LYS A N 1
ATOM 882 C CA . LYS A 1 106 ? 0.157 4.394 -8.514 1.00 96.75 106 LYS A CA 1
ATOM 883 C C . LYS A 1 106 ? 0.560 3.711 -7.203 1.00 96.75 106 LYS A C 1
ATOM 885 O O . LYS A 1 106 ? -0.064 3.952 -6.172 1.00 96.75 106 LYS A O 1
ATOM 890 N N . ILE A 1 107 ? 1.640 2.924 -7.222 1.00 97.56 107 ILE A N 1
ATOM 891 C CA . ILE A 1 107 ? 2.208 2.278 -6.026 1.00 97.56 107 ILE A CA 1
ATOM 892 C C . ILE A 1 107 ? 2.703 3.336 -5.039 1.00 97.56 107 ILE A C 1
ATOM 894 O O . ILE A 1 107 ? 2.446 3.217 -3.841 1.00 97.56 107 ILE A O 1
ATOM 898 N N . VAL A 1 108 ? 3.387 4.377 -5.526 1.00 97.38 108 VAL A N 1
ATOM 899 C CA . VAL A 1 108 ? 3.881 5.484 -4.689 1.00 97.38 108 VAL A CA 1
ATOM 900 C C . VAL A 1 108 ? 2.717 6.197 -4.009 1.00 97.38 108 VAL A C 1
ATOM 902 O O . VAL A 1 108 ? 2.745 6.398 -2.795 1.00 97.38 108 VAL A O 1
ATOM 905 N N . LYS A 1 109 ? 1.667 6.525 -4.764 1.00 97.88 109 LYS A N 1
ATOM 906 C CA . LYS A 1 109 ? 0.465 7.169 -4.237 1.00 97.88 109 LYS A CA 1
ATOM 907 C C . LYS A 1 109 ? -0.184 6.330 -3.138 1.00 97.88 109 LYS A C 1
ATOM 909 O O . LYS A 1 109 ? -0.402 6.839 -2.041 1.00 97.88 109 LYS A O 1
ATOM 914 N N . THR A 1 110 ? -0.437 5.049 -3.398 1.00 97.88 110 THR A N 1
ATOM 915 C CA . THR A 1 110 ? -1.053 4.157 -2.408 1.00 97.88 110 THR A CA 1
ATOM 916 C C . THR A 1 110 ? -0.147 3.946 -1.192 1.00 97.88 110 THR A C 1
ATOM 918 O O . THR A 1 110 ? -0.633 3.971 -0.064 1.00 97.88 110 THR A O 1
ATOM 921 N N . SER A 1 111 ? 1.170 3.819 -1.381 1.00 97.12 111 SER A N 1
ATOM 922 C CA . SER A 1 111 ? 2.142 3.718 -0.279 1.00 97.12 111 SER A CA 1
ATOM 923 C C . SER A 1 111 ? 2.118 4.949 0.629 1.00 97.12 111 SER A C 1
ATOM 925 O O . SER A 1 111 ? 2.121 4.807 1.848 1.00 97.12 111 SER A O 1
ATOM 927 N N . ASN A 1 112 ? 2.031 6.153 0.058 1.00 97.12 112 ASN A N 1
ATOM 928 C CA . ASN A 1 112 ? 1.933 7.389 0.838 1.00 97.12 112 ASN A CA 1
ATOM 929 C C . ASN A 1 112 ? 0.627 7.455 1.641 1.00 97.12 112 ASN A C 1
ATOM 931 O O . ASN A 1 112 ? 0.622 7.879 2.793 1.00 97.12 112 ASN A O 1
ATOM 935 N N . GLU A 1 113 ? -0.487 7.016 1.054 1.00 97.31 113 GLU A N 1
ATOM 936 C CA . GLU A 1 113 ? -1.774 6.951 1.754 1.00 97.31 113 GLU A CA 1
ATOM 937 C C . GLU A 1 113 ? -1.756 5.919 2.894 1.00 97.31 113 GLU A C 1
ATOM 939 O O . GLU A 1 113 ? -2.312 6.182 3.961 1.00 97.31 113 GLU A O 1
ATOM 944 N N . ILE A 1 114 ? -1.095 4.772 2.700 1.00 97.50 114 ILE A N 1
ATOM 945 C CA . ILE A 1 114 ? -0.860 3.779 3.759 1.00 97.50 114 ILE A CA 1
ATOM 946 C C . ILE A 1 114 ? -0.030 4.391 4.883 1.00 97.50 114 ILE A C 1
ATOM 948 O O . ILE A 1 114 ? -0.412 4.275 6.041 1.00 97.50 114 ILE A O 1
ATOM 952 N N . GLU A 1 115 ? 1.068 5.070 4.558 1.00 96.44 115 GLU A N 1
ATOM 953 C CA . GLU A 1 115 ? 1.964 5.678 5.543 1.00 96.44 115 GLU A CA 1
ATOM 954 C C . GLU A 1 115 ? 1.230 6.680 6.448 1.00 96.44 115 GLU A C 1
ATOM 956 O O . GLU A 1 115 ? 1.386 6.656 7.668 1.00 96.44 115 GLU A O 1
ATOM 961 N N . LEU A 1 116 ? 0.350 7.500 5.867 1.00 95.62 116 LEU A N 1
ATOM 962 C CA . LEU A 1 116 ? -0.503 8.414 6.628 1.00 95.62 116 LEU A CA 1
ATOM 963 C C . LEU A 1 116 ? -1.466 7.670 7.565 1.00 95.62 116 LEU A C 1
ATOM 965 O O . LEU A 1 116 ? -1.628 8.065 8.720 1.00 95.62 116 LEU A O 1
ATOM 969 N N . LEU A 1 117 ? -2.084 6.585 7.090 1.00 96.25 117 LEU A N 1
ATOM 970 C CA . LEU A 1 117 ? -2.968 5.753 7.912 1.00 96.25 117 LEU A CA 1
ATOM 971 C C . LEU A 1 117 ? -2.210 5.005 9.013 1.00 96.25 117 LEU A C 1
ATOM 973 O O . LEU A 1 117 ? -2.784 4.764 10.073 1.00 96.25 117 LEU A O 1
ATOM 977 N N . LEU A 1 118 ? -0.939 4.652 8.799 1.00 96.62 118 LEU A N 1
ATOM 978 C CA . LEU A 1 118 ? -0.122 3.981 9.808 1.00 96.62 118 LEU A CA 1
ATOM 979 C C . LEU A 1 118 ? 0.117 4.868 11.029 1.00 96.62 118 LEU A C 1
ATOM 981 O O . LEU A 1 118 ? 0.037 4.358 12.141 1.00 96.62 118 LEU A O 1
ATOM 985 N N . PHE A 1 119 ? 0.306 6.182 10.862 1.00 95.62 119 PHE A N 1
ATOM 986 C CA . PHE A 1 119 ? 0.403 7.096 12.009 1.00 95.62 119 PHE A CA 1
ATOM 987 C C . PHE A 1 119 ? -0.863 7.079 12.877 1.00 95.62 119 PHE A C 1
ATOM 989 O O . PHE A 1 119 ? -0.779 7.066 14.103 1.00 95.62 119 PHE A O 1
ATOM 996 N N . GLU A 1 120 ? -2.046 7.046 12.258 1.00 94.69 120 GLU A N 1
ATOM 997 C CA . GLU A 1 120 ? -3.320 6.945 12.982 1.00 94.69 120 GLU A CA 1
ATOM 998 C C . GLU A 1 120 ? -3.479 5.556 13.628 1.00 94.69 120 GLU A C 1
ATOM 1000 O O . GLU A 1 120 ? -3.866 5.435 14.794 1.00 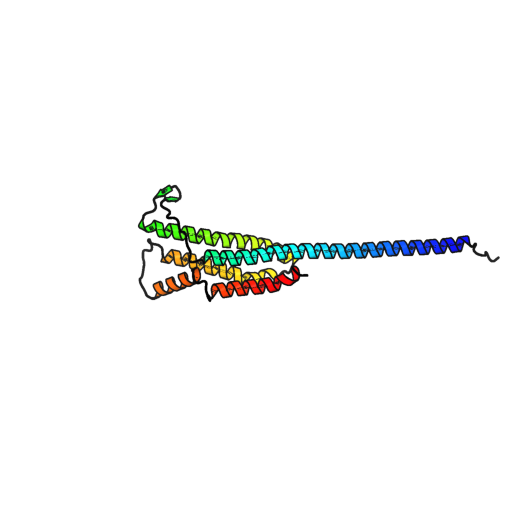94.69 120 GLU A O 1
ATOM 1005 N N . ALA A 1 121 ? -3.117 4.499 12.901 1.00 95.44 121 ALA A N 1
ATOM 1006 C CA . ALA A 1 121 ? -3.195 3.118 13.364 1.00 95.44 121 ALA A CA 1
ATOM 1007 C C . ALA A 1 121 ? -2.260 2.827 14.549 1.00 95.44 121 ALA A C 1
ATOM 1009 O O . ALA A 1 121 ? -2.652 2.097 15.457 1.00 95.44 121 ALA A O 1
ATOM 1010 N N . GLU A 1 122 ? -1.070 3.424 14.596 1.00 95.25 122 GLU A N 1
ATOM 1011 C CA . GLU A 1 122 ? -0.135 3.299 15.725 1.00 95.25 122 GLU A CA 1
ATOM 1012 C C . GLU A 1 122 ? -0.713 3.847 17.036 1.00 95.25 122 GLU A C 1
ATOM 1014 O O . GLU A 1 122 ? -0.394 3.355 18.121 1.00 95.25 122 GLU A O 1
ATOM 1019 N N . ILE A 1 123 ? -1.568 4.867 16.939 1.00 93.06 123 ILE A N 1
ATOM 1020 C CA . ILE A 1 123 ? -2.213 5.513 18.085 1.00 93.06 123 ILE A CA 1
ATOM 1021 C C . ILE A 1 123 ? -3.444 4.715 18.524 1.00 93.06 123 ILE A C 1
ATOM 1023 O O . ILE A 1 123 ? -3.673 4.520 19.721 1.00 93.06 123 ILE A O 1
ATOM 1027 N N . VAL A 1 124 ? -4.260 4.288 17.559 1.00 93.12 124 VAL A N 1
ATOM 1028 C CA . VAL A 1 124 ? -5.606 3.754 17.809 1.00 93.12 124 VAL A CA 1
ATOM 1029 C C . VAL A 1 124 ? -5.618 2.226 17.955 1.00 93.12 124 VAL A C 1
ATOM 1031 O O . VAL A 1 124 ? -6.385 1.695 18.770 1.00 93.12 124 VAL A O 1
ATOM 1034 N N . LEU A 1 125 ? -4.781 1.513 17.195 1.00 91.94 125 LEU A N 1
ATOM 1035 C CA . LEU A 1 125 ? -4.728 0.047 17.148 1.00 91.94 125 LEU A CA 1
ATOM 1036 C C . LEU A 1 125 ? -3.591 -0.502 18.014 1.00 91.94 125 LEU A C 1
ATOM 1038 O O . LEU A 1 125 ? -3.851 -1.030 19.095 1.00 91.94 125 LEU A O 1
ATOM 1042 N N . ASP A 1 126 ? -2.352 -0.387 17.531 1.00 93.19 126 ASP A N 1
ATOM 1043 C CA . ASP A 1 126 ? -1.141 -0.900 18.174 1.00 93.19 126 ASP A CA 1
ATOM 1044 C C . ASP A 1 126 ? 0.104 -0.259 17.543 1.00 93.19 126 ASP A C 1
ATOM 1046 O O . ASP A 1 126 ? 0.185 -0.097 16.324 1.00 93.19 126 ASP A O 1
ATOM 1050 N N . LYS A 1 127 ? 1.115 0.048 18.361 1.00 92.00 127 LYS A N 1
ATOM 1051 C CA . LYS A 1 127 ? 2.368 0.677 17.915 1.00 92.00 127 LYS A CA 1
ATOM 1052 C C . LYS A 1 127 ? 3.188 -0.181 16.945 1.00 92.00 127 LYS A C 1
ATOM 1054 O O . LYS A 1 127 ? 4.027 0.357 16.232 1.00 92.00 127 LYS A O 1
ATOM 1059 N N . LYS A 1 128 ? 2.978 -1.498 16.919 1.00 92.56 128 LYS A N 1
ATOM 1060 C CA . LYS A 1 128 ? 3.699 -2.446 16.059 1.00 92.56 128 LYS A CA 1
ATOM 1061 C C . LYS A 1 128 ? 3.062 -2.628 14.688 1.00 92.56 128 LYS A C 1
ATOM 1063 O O . LYS A 1 128 ? 3.631 -3.332 13.859 1.00 92.56 128 LYS A O 1
ATOM 1068 N N . VAL A 1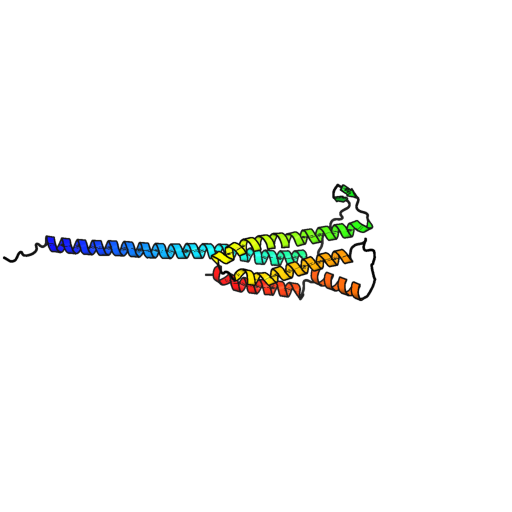 129 ? 1.922 -1.987 14.405 1.00 94.31 129 VAL A N 1
ATOM 1069 C CA . VAL A 1 129 ? 1.235 -2.119 13.106 1.00 94.31 129 VAL A CA 1
ATOM 1070 C C . VAL A 1 129 ? 2.177 -1.865 11.928 1.00 94.31 129 VAL A C 1
ATOM 1072 O O . VAL A 1 129 ? 2.155 -2.609 10.954 1.00 94.31 129 VAL A O 1
ATOM 1075 N N . ARG A 1 130 ? 3.080 -0.886 12.046 1.00 94.56 130 ARG A N 1
ATOM 1076 C CA . ARG A 1 130 ? 4.071 -0.542 11.021 1.00 94.56 130 ARG A CA 1
ATOM 1077 C C . ARG A 1 130 ? 5.024 -1.686 10.676 1.00 94.56 130 ARG A C 1
ATOM 1079 O O . ARG A 1 130 ? 5.430 -1.807 9.522 1.00 94.56 130 ARG A O 1
ATOM 1086 N N . GLU A 1 131 ? 5.377 -2.533 11.641 1.00 95.06 131 GLU A N 1
ATOM 1087 C CA . GLU A 1 131 ? 6.307 -3.648 11.427 1.00 95.06 131 GLU A CA 1
ATOM 1088 C C . GLU A 1 131 ? 5.749 -4.639 10.395 1.00 95.06 131 GLU A C 1
ATOM 1090 O O . GLU A 1 131 ? 6.495 -5.138 9.551 1.00 95.06 131 GLU A O 1
ATOM 1095 N N . HIS A 1 132 ? 4.426 -4.832 10.383 1.00 95.56 132 HIS A N 1
ATOM 1096 C CA . HIS A 1 132 ? 3.738 -5.700 9.426 1.00 95.56 132 HIS A CA 1
ATOM 1097 C C . HIS A 1 132 ? 3.761 -5.163 7.986 1.00 95.56 132 HIS A C 1
ATOM 1099 O O . HIS A 1 132 ? 3.628 -5.941 7.046 1.00 95.56 132 HIS A O 1
ATOM 1105 N N . PHE A 1 133 ? 3.976 -3.858 7.786 1.00 96.12 133 PHE A N 1
ATOM 1106 C CA . PHE A 1 133 ? 4.017 -3.231 6.458 1.00 96.12 133 PHE A CA 1
ATOM 1107 C C . PHE A 1 133 ? 5.421 -3.174 5.852 1.00 96.12 133 PHE A C 1
ATOM 1109 O O . PHE A 1 133 ? 5.559 -2.939 4.649 1.00 96.12 133 PHE A O 1
ATOM 1116 N N . ARG A 1 134 ? 6.472 -3.438 6.641 1.00 95.50 134 ARG A N 1
ATOM 1117 C CA . ARG A 1 134 ? 7.862 -3.417 6.159 1.00 95.50 134 ARG A CA 1
ATOM 1118 C C . ARG A 1 134 ? 8.093 -4.308 4.926 1.00 95.50 134 ARG A C 1
ATOM 1120 O O . ARG A 1 134 ? 8.715 -3.814 3.985 1.00 95.50 134 ARG A O 1
ATOM 1127 N N . PRO A 1 135 ? 7.560 -5.547 4.854 1.00 96.25 135 PRO A N 1
ATOM 1128 C CA . PRO A 1 135 ? 7.726 -6.391 3.671 1.00 96.25 135 PRO A CA 1
ATOM 1129 C C . PRO A 1 135 ? 7.143 -5.774 2.391 1.00 96.25 135 PRO A C 1
ATOM 1131 O O . PRO A 1 135 ? 7.751 -5.885 1.329 1.00 96.25 135 PRO A O 1
ATOM 1134 N N . ILE A 1 136 ? 6.007 -5.068 2.472 1.00 96.00 136 ILE A N 1
ATOM 1135 C CA . ILE A 1 136 ? 5.424 -4.373 1.310 1.00 96.00 136 ILE A CA 1
ATOM 1136 C C . ILE A 1 136 ? 6.360 -3.259 0.833 1.00 96.00 136 ILE A C 1
ATOM 1138 O O . ILE A 1 136 ? 6.621 -3.144 -0.366 1.00 96.00 136 ILE A O 1
ATOM 1142 N N . SER A 1 137 ? 6.909 -2.469 1.757 1.00 95.06 137 SER A N 1
ATOM 1143 C CA . SER A 1 137 ? 7.864 -1.405 1.429 1.00 95.06 137 SER A CA 1
ATOM 1144 C C . SER A 1 137 ? 9.137 -1.950 0.776 1.00 95.06 137 SER A C 1
ATOM 1146 O O . SER A 1 137 ? 9.630 -1.372 -0.195 1.00 95.06 137 SER A O 1
ATOM 1148 N N . GLU A 1 138 ? 9.648 -3.086 1.259 1.00 95.94 138 GLU A N 1
ATOM 1149 C CA . GLU A 1 138 ? 10.802 -3.782 0.674 1.00 95.94 138 GLU A CA 1
ATOM 1150 C C . GLU A 1 138 ? 10.515 -4.248 -0.763 1.00 95.94 138 GLU A C 1
ATOM 1152 O O . GLU A 1 138 ? 11.340 -4.032 -1.654 1.00 95.94 138 GLU A O 1
ATOM 1157 N N . ILE A 1 139 ? 9.326 -4.804 -1.025 1.00 95.19 139 ILE A N 1
ATOM 1158 C CA . ILE A 1 139 ? 8.895 -5.204 -2.376 1.00 95.19 139 ILE A CA 1
ATOM 1159 C C . ILE A 1 139 ? 8.798 -3.986 -3.303 1.00 95.19 139 ILE A C 1
ATOM 1161 O O . ILE A 1 139 ? 9.310 -4.018 -4.423 1.00 95.19 139 ILE A O 1
ATOM 1165 N N . CYS A 1 140 ? 8.194 -2.889 -2.840 1.00 95.81 140 CYS A N 1
ATOM 1166 C CA . CYS A 1 140 ? 8.092 -1.650 -3.616 1.00 95.81 140 CYS A CA 1
ATOM 1167 C C . CYS A 1 140 ? 9.479 -1.089 -3.963 1.00 95.81 140 CYS A C 1
ATOM 1169 O O . CYS A 1 140 ? 9.715 -0.646 -5.090 1.00 95.81 140 CYS A O 1
ATOM 1171 N N . PHE A 1 141 ? 10.419 -1.138 -3.014 1.00 95.88 141 PHE A N 1
ATOM 1172 C CA . PHE A 1 141 ? 11.803 -0.726 -3.232 1.00 95.88 141 PHE A CA 1
ATOM 1173 C C . PHE A 1 141 ? 12.524 -1.628 -4.241 1.00 95.88 141 PHE A C 1
ATOM 1175 O O . PHE A 1 141 ? 13.209 -1.123 -5.138 1.00 95.88 141 PHE A O 1
ATOM 1182 N N . GLN A 1 142 ? 12.346 -2.948 -4.128 1.00 95.00 142 GLN A N 1
ATOM 1183 C CA . GLN A 1 142 ? 12.892 -3.916 -5.076 1.00 95.00 142 GLN A CA 1
ATOM 1184 C C . GLN A 1 142 ? 12.377 -3.629 -6.490 1.00 95.00 142 GLN A C 1
ATOM 1186 O O . GLN A 1 142 ? 13.179 -3.479 -7.408 1.00 95.00 142 GLN A O 1
ATOM 1191 N N . LEU A 1 143 ? 11.064 -3.454 -6.657 1.00 94.81 143 LEU A N 1
ATOM 1192 C CA . LEU A 1 143 ? 10.449 -3.179 -7.955 1.00 94.81 143 LEU A CA 1
ATOM 1193 C C . LEU A 1 143 ? 10.945 -1.859 -8.563 1.00 94.81 143 LEU A C 1
ATOM 1195 O O . LEU A 1 143 ? 11.333 -1.826 -9.730 1.00 94.81 143 LEU A O 1
ATOM 1199 N N . ARG A 1 144 ? 11.022 -0.785 -7.764 1.00 96.00 144 ARG A N 1
ATOM 1200 C CA . ARG A 1 144 ? 11.572 0.511 -8.202 1.00 96.00 144 ARG A CA 1
ATOM 1201 C C . ARG A 1 144 ? 12.990 0.374 -8.740 1.00 96.00 144 ARG A C 1
ATOM 1203 O O . ARG A 1 144 ? 13.350 0.970 -9.756 1.00 96.00 144 ARG A O 1
ATOM 1210 N N . THR A 1 145 ? 13.803 -0.380 -8.010 1.00 95.88 145 THR A N 1
ATOM 1211 C CA . THR A 1 145 ? 15.208 -0.610 -8.330 1.00 95.88 145 THR A CA 1
ATOM 1212 C C . THR A 1 145 ? 15.332 -1.432 -9.608 1.00 95.88 145 THR A C 1
ATOM 1214 O O . THR A 1 145 ? 16.101 -1.056 -10.493 1.00 95.88 145 THR A O 1
ATOM 1217 N N . SER A 1 146 ? 14.513 -2.476 -9.758 1.00 94.81 146 SER A N 1
ATOM 1218 C CA . SER A 1 146 ? 14.465 -3.292 -10.970 1.00 94.81 146 SER A CA 1
ATOM 1219 C C . SER A 1 146 ? 14.059 -2.481 -12.199 1.00 94.81 146 SER A C 1
ATOM 1221 O O . SER A 1 146 ? 14.765 -2.530 -13.200 1.00 94.81 146 SER A O 1
ATOM 1223 N N . ILE A 1 147 ? 13.007 -1.657 -12.111 1.00 95.00 147 ILE A N 1
ATOM 1224 C CA . ILE A 1 147 ? 12.582 -0.756 -13.200 1.00 95.00 147 ILE A CA 1
ATOM 1225 C C . ILE A 1 147 ? 13.721 0.188 -13.594 1.00 95.00 147 ILE A C 1
ATOM 1227 O O . ILE A 1 147 ? 14.051 0.322 -14.772 1.00 95.00 147 ILE A O 1
ATOM 1231 N N . LYS A 1 148 ? 14.369 0.826 -12.612 1.00 95.19 148 LYS A N 1
ATOM 1232 C CA . LYS A 1 148 ? 15.475 1.756 -12.870 1.00 95.19 148 LYS A CA 1
ATOM 1233 C C . LYS A 1 148 ? 16.628 1.075 -13.610 1.00 95.19 148 LYS A C 1
ATOM 1235 O O . LYS A 1 148 ? 17.144 1.633 -14.581 1.00 95.19 148 LYS A O 1
ATOM 1240 N N . PHE A 1 149 ? 17.041 -0.108 -13.159 1.00 93.75 149 PHE A N 1
ATOM 1241 C CA . PHE A 1 149 ? 18.115 -0.846 -13.816 1.00 93.75 149 PHE A CA 1
ATOM 1242 C C . PHE A 1 149 ? 17.693 -1.335 -15.198 1.00 93.75 149 PHE A C 1
ATOM 1244 O O . PHE A 1 149 ? 18.431 -1.104 -16.149 1.00 93.75 149 PHE A O 1
ATOM 1251 N N . PHE A 1 150 ? 16.496 -1.904 -15.344 1.00 93.00 150 PHE A N 1
ATOM 1252 C CA . PHE A 1 150 ? 15.963 -2.355 -16.630 1.00 93.00 150 PHE A CA 1
ATOM 1253 C C . PHE A 1 150 ? 15.986 -1.240 -17.683 1.00 93.00 150 PHE A C 1
ATOM 1255 O O . PHE A 1 150 ? 16.483 -1.439 -18.793 1.00 93.00 150 PHE A O 1
ATOM 1262 N N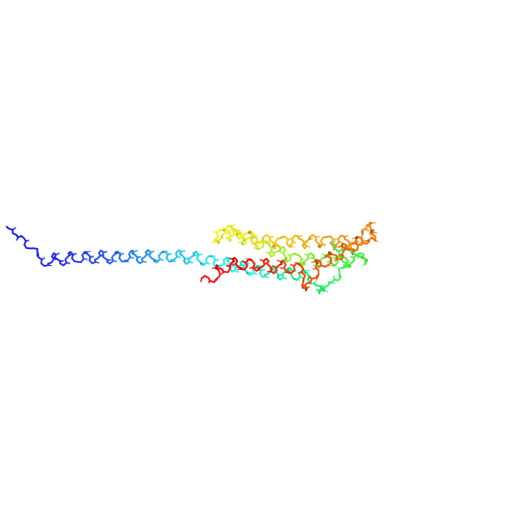 . LEU A 1 151 ? 15.529 -0.038 -17.319 1.00 92.69 151 LEU A N 1
ATOM 1263 C CA . LEU A 1 151 ? 15.584 1.131 -18.198 1.00 92.69 151 LEU A CA 1
ATOM 1264 C C . LEU A 1 151 ? 17.027 1.527 -18.525 1.00 92.69 151 LEU A C 1
ATOM 1266 O O . LEU A 1 151 ? 17.335 1.805 -19.676 1.00 92.69 151 LEU A O 1
ATOM 1270 N N . THR A 1 152 ? 17.933 1.476 -17.549 1.00 91.12 152 THR A N 1
ATOM 1271 C CA . THR A 1 152 ? 19.358 1.773 -17.774 1.00 91.12 152 THR A CA 1
ATOM 1272 C C . THR A 1 152 ? 19.993 0.802 -18.778 1.00 91.12 152 THR A C 1
ATOM 1274 O O . THR A 1 152 ? 20.757 1.228 -19.641 1.00 91.12 152 THR A O 1
ATOM 1277 N N . TYR A 1 153 ? 19.672 -0.494 -18.702 1.00 88.81 153 TYR A N 1
ATOM 1278 C CA . TYR A 1 153 ? 20.148 -1.499 -19.662 1.00 88.81 153 TYR A CA 1
ATOM 1279 C C . TYR A 1 153 ? 19.497 -1.345 -21.046 1.00 88.81 153 TYR A C 1
ATOM 1281 O O . TYR A 1 153 ? 20.158 -1.576 -22.061 1.00 88.81 153 TYR A O 1
ATOM 1289 N N . SER A 1 154 ? 18.231 -0.918 -21.084 1.00 87.44 154 SER A N 1
ATOM 1290 C CA . SER A 1 154 ? 17.450 -0.709 -22.312 1.00 87.44 154 SER A CA 1
ATOM 1291 C C . SER A 1 154 ? 17.756 0.610 -23.031 1.00 87.44 154 SER A C 1
ATOM 1293 O O . SER A 1 154 ? 17.277 0.809 -24.146 1.00 87.44 154 SER A O 1
ATOM 1295 N N . ASP A 1 155 ? 18.523 1.515 -22.416 1.00 90.19 155 ASP A N 1
ATOM 1296 C CA . ASP A 1 155 ? 18.767 2.856 -22.946 1.00 90.19 155 ASP A CA 1
ATOM 1297 C C . ASP A 1 155 ? 19.548 2.804 -24.280 1.00 90.19 155 ASP A C 1
ATOM 1299 O O . ASP A 1 155 ? 20.680 2.298 -24.316 1.00 90.19 155 ASP A O 1
ATOM 1303 N N . PRO A 1 156 ? 18.995 3.343 -25.385 1.00 85.75 156 PRO A N 1
ATOM 1304 C CA . PRO A 1 156 ? 19.661 3.354 -26.687 1.00 85.75 156 PRO A CA 1
ATOM 1305 C C . PRO A 1 156 ? 20.937 4.212 -26.714 1.00 85.75 156 PRO A C 1
ATOM 1307 O O . PRO A 1 156 ? 21.778 4.022 -27.591 1.00 85.75 156 PRO A O 1
ATOM 1310 N N . LYS A 1 157 ? 21.125 5.137 -25.762 1.00 86.38 157 LYS A N 1
ATOM 1311 C CA . LYS A 1 157 ? 22.311 6.010 -25.650 1.00 86.38 157 LYS A CA 1
ATOM 1312 C C . LYS A 1 157 ? 23.447 5.387 -24.842 1.00 86.38 157 LYS A C 1
ATOM 1314 O O . LYS A 1 157 ? 24.488 6.026 -24.653 1.00 86.38 157 LYS A O 1
ATOM 1319 N N . ARG A 1 158 ? 23.277 4.168 -24.324 1.00 84.50 158 ARG A N 1
ATOM 1320 C CA . ARG A 1 158 ? 24.283 3.504 -23.487 1.00 84.50 158 ARG A CA 1
ATOM 1321 C C . ARG A 1 158 ? 25.562 3.234 -24.294 1.00 84.50 158 ARG A C 1
ATOM 1323 O O . ARG A 1 158 ? 25.602 2.350 -25.141 1.00 84.50 158 ARG A O 1
ATOM 1330 N N . LYS A 1 159 ? 26.632 3.984 -23.992 1.00 69.69 159 LYS A N 1
ATOM 1331 C CA . LYS A 1 159 ? 27.907 3.969 -24.744 1.00 69.69 159 LYS A CA 1
ATOM 1332 C C . LYS A 1 159 ? 28.736 2.682 -24.605 1.00 69.69 159 LYS A C 1
ATOM 1334 O O . LYS A 1 159 ? 29.539 2.401 -25.482 1.00 69.69 159 LYS A O 1
ATOM 1339 N N . ASN A 1 160 ? 28.526 1.901 -23.543 1.00 65.12 160 ASN A N 1
ATOM 1340 C CA . ASN A 1 160 ? 29.282 0.679 -23.243 1.00 65.12 160 ASN A CA 1
ATOM 1341 C C . ASN A 1 160 ? 28.339 -0.530 -23.152 1.00 65.12 160 ASN A C 1
ATOM 1343 O O . ASN A 1 160 ? 28.166 -1.100 -22.074 1.00 65.12 160 ASN A O 1
ATOM 1347 N N . ARG A 1 161 ? 27.673 -0.891 -24.254 1.00 65.00 161 ARG A N 1
ATOM 1348 C CA . ARG A 1 161 ? 26.926 -2.154 -24.323 1.00 65.00 161 ARG A CA 1
ATOM 1349 C C . ARG A 1 161 ? 27.940 -3.285 -24.510 1.00 65.00 161 ARG A C 1
ATOM 1351 O O . ARG A 1 161 ? 28.385 -3.550 -25.620 1.00 65.00 161 ARG A O 1
ATOM 1358 N N . SER A 1 162 ? 28.364 -3.879 -23.401 1.00 64.25 162 SER A N 1
ATOM 1359 C CA . SER A 1 162 ? 29.179 -5.087 -23.411 1.00 64.25 162 SER A CA 1
ATOM 1360 C C . SER A 1 162 ? 28.222 -6.266 -23.515 1.00 64.25 162 SER A C 1
ATOM 1362 O O . SER A 1 162 ? 27.594 -6.620 -22.519 1.00 64.25 162 SER A O 1
ATOM 1364 N N . ASP A 1 163 ? 28.085 -6.844 -24.710 1.00 66.94 163 ASP A N 1
ATOM 1365 C CA . ASP A 1 163 ? 27.189 -7.978 -24.990 1.00 66.94 163 ASP A CA 1
ATOM 1366 C C . ASP A 1 163 ? 27.740 -9.281 -24.382 1.00 66.94 163 ASP A C 1
ATOM 1368 O O . ASP A 1 163 ? 28.144 -10.226 -25.052 1.00 66.94 163 ASP A O 1
ATOM 1372 N N . THR A 1 164 ? 27.888 -9.261 -23.061 1.00 79.31 164 THR A N 1
ATOM 1373 C CA . THR A 1 164 ? 28.371 -10.376 -22.254 1.00 79.31 164 THR A CA 1
ATOM 1374 C C . THR A 1 164 ? 27.190 -11.167 -21.734 1.00 79.31 164 THR A C 1
ATOM 1376 O O . THR A 1 164 ? 26.189 -10.589 -21.307 1.00 79.31 164 THR A O 1
ATOM 1379 N N . ASP A 1 165 ? 27.368 -12.479 -21.607 1.00 82.31 165 ASP A N 1
ATOM 1380 C CA . ASP A 1 165 ? 26.386 -13.374 -20.986 1.00 82.31 165 ASP A CA 1
ATOM 1381 C C . ASP A 1 165 ? 25.948 -12.910 -19.585 1.00 82.31 165 ASP A C 1
ATOM 1383 O O . ASP A 1 165 ? 24.860 -13.235 -19.116 1.00 82.31 165 ASP A O 1
ATOM 1387 N N . ALA A 1 166 ? 26.797 -12.169 -18.867 1.00 84.44 166 ALA A N 1
ATOM 1388 C CA . ALA A 1 166 ? 26.461 -11.594 -17.568 1.00 84.44 166 ALA A CA 1
ATOM 1389 C C . ALA A 1 166 ? 25.431 -10.452 -17.665 1.00 84.44 166 ALA A C 1
ATOM 1391 O O . ALA A 1 166 ? 24.491 -10.425 -16.871 1.00 84.44 166 ALA A O 1
ATOM 1392 N N . GLU A 1 167 ? 25.571 -9.537 -18.630 1.00 83.12 167 GLU A N 1
ATOM 1393 C CA . GLU A 1 167 ? 24.599 -8.453 -18.834 1.00 83.12 167 GLU A CA 1
ATOM 1394 C C . GLU A 1 167 ? 23.256 -8.991 -19.326 1.00 83.12 167 GLU A C 1
ATOM 1396 O O . GLU A 1 167 ? 22.218 -8.599 -18.794 1.00 83.12 167 GLU A O 1
ATOM 1401 N N . SER A 1 168 ? 23.274 -9.939 -20.266 1.00 84.06 168 SER A N 1
ATOM 1402 C CA . SER A 1 168 ? 22.057 -10.573 -20.788 1.00 84.06 168 SER A CA 1
ATOM 1403 C C . SER A 1 168 ? 21.308 -11.342 -19.701 1.00 84.06 168 SER A C 1
ATOM 1405 O O . SER A 1 168 ? 20.096 -11.194 -19.562 1.00 84.06 168 SER A O 1
ATOM 1407 N N . ARG A 1 169 ? 22.021 -12.086 -18.840 1.00 87.56 169 ARG A N 1
ATOM 1408 C CA . ARG A 1 169 ? 21.409 -12.710 -17.653 1.00 87.56 169 ARG A CA 1
ATOM 1409 C C . ARG A 1 169 ? 20.793 -11.674 -16.725 1.00 87.56 169 ARG A C 1
ATOM 1411 O O . ARG A 1 169 ? 19.664 -11.858 -16.280 1.00 87.56 169 ARG A O 1
ATOM 1418 N N . LYS A 1 170 ? 21.499 -10.568 -16.466 1.00 88.56 170 LYS A N 1
ATOM 1419 C CA . LYS A 1 170 ? 20.985 -9.534 -15.568 1.00 88.56 170 LYS A CA 1
ATOM 1420 C C . LYS A 1 170 ? 19.730 -8.863 -16.115 1.00 88.56 170 LYS A C 1
ATOM 1422 O O . LYS A 1 170 ? 18.818 -8.568 -15.350 1.00 8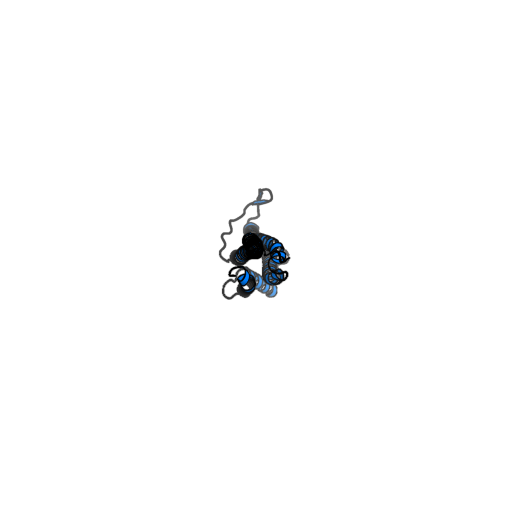8.56 170 LYS A O 1
ATOM 1427 N N . TYR A 1 171 ? 19.685 -8.626 -17.421 1.00 88.00 171 TYR A N 1
ATOM 1428 C CA . TYR A 1 171 ? 18.509 -8.096 -18.099 1.00 88.00 171 TYR A CA 1
ATOM 1429 C C . TYR A 1 171 ? 17.299 -9.017 -17.926 1.00 88.00 171 TYR A C 1
ATOM 1431 O O . TYR A 1 171 ? 16.250 -8.553 -17.483 1.00 88.00 171 TYR A O 1
ATOM 1439 N N . ASN A 1 172 ? 17.477 -10.318 -18.172 1.00 88.06 172 ASN A N 1
ATOM 1440 C CA . ASN A 1 172 ? 16.412 -11.310 -18.030 1.00 88.06 172 ASN A CA 1
ATOM 1441 C C . ASN A 1 172 ? 15.911 -11.406 -16.579 1.00 88.06 172 ASN A C 1
ATOM 1443 O O . ASN A 1 172 ? 14.709 -11.395 -16.352 1.00 88.06 172 ASN A O 1
ATOM 1447 N N . GLU A 1 173 ? 16.806 -11.393 -15.582 1.00 90.25 173 GLU A N 1
ATOM 1448 C CA . GLU A 1 173 ? 16.415 -11.354 -14.159 1.00 90.25 173 GLU A CA 1
ATOM 1449 C C . GLU A 1 173 ? 15.550 -10.125 -13.817 1.00 90.25 173 GLU A C 1
ATOM 1451 O O . GLU A 1 173 ? 14.608 -10.197 -13.020 1.00 90.25 173 GLU A O 1
ATOM 1456 N N . LEU A 1 174 ? 15.896 -8.961 -14.379 1.00 91.81 174 LEU A N 1
ATOM 1457 C CA . LEU A 1 174 ? 15.150 -7.720 -14.168 1.00 91.81 174 LEU A CA 1
ATOM 1458 C C . LEU A 1 174 ? 13.780 -7.792 -14.843 1.00 91.81 174 LEU A C 1
ATOM 1460 O O . LEU A 1 174 ? 12.789 -7.391 -14.234 1.00 91.81 174 LEU A O 1
ATOM 1464 N N . GLU A 1 175 ? 13.728 -8.314 -16.066 1.00 88.31 175 GLU A N 1
ATOM 1465 C CA . GLU A 1 175 ? 12.493 -8.519 -16.817 1.00 88.31 175 GLU A CA 1
ATOM 1466 C C . GLU A 1 175 ? 11.555 -9.494 -16.095 1.00 88.31 175 GLU A C 1
ATOM 1468 O O . GLU A 1 175 ? 10.387 -9.169 -15.896 1.00 88.31 175 GLU A O 1
ATOM 1473 N N . GLU A 1 176 ? 12.071 -10.620 -15.594 1.00 88.75 176 GLU A N 1
ATOM 1474 C CA . GLU A 1 176 ? 11.319 -11.569 -14.764 1.00 88.75 176 GLU A CA 1
ATOM 1475 C C . GLU A 1 176 ? 10.788 -10.898 -13.494 1.00 88.75 176 GLU A C 1
ATOM 1477 O O . GLU A 1 176 ? 9.607 -11.009 -13.173 1.00 88.75 176 GLU A O 1
ATOM 1482 N N . THR A 1 177 ? 11.621 -10.122 -12.795 1.00 88.75 177 THR A N 1
ATOM 1483 C CA . THR A 1 177 ? 11.177 -9.403 -11.590 1.00 88.75 177 THR A CA 1
ATOM 1484 C C . THR A 1 177 ? 10.024 -8.439 -11.900 1.00 88.75 177 THR A C 1
ATOM 1486 O O . THR A 1 177 ? 9.084 -8.310 -11.108 1.00 88.75 177 THR A O 1
ATOM 1489 N N . ILE A 1 178 ? 10.082 -7.753 -13.044 1.00 89.19 178 ILE A N 1
ATOM 1490 C CA . ILE A 1 178 ? 9.079 -6.764 -13.445 1.00 89.19 178 ILE A CA 1
ATOM 1491 C C . ILE A 1 178 ? 7.809 -7.441 -13.964 1.00 89.19 178 ILE A C 1
ATOM 1493 O O . ILE A 1 178 ? 6.738 -6.979 -13.598 1.00 89.19 178 ILE A O 1
ATOM 1497 N N . TYR A 1 179 ? 7.896 -8.506 -14.764 1.00 87.38 179 TYR A N 1
ATOM 1498 C CA . TYR A 1 179 ? 6.755 -9.017 -15.539 1.00 87.38 179 TYR A CA 1
ATOM 1499 C C . TYR A 1 179 ? 6.276 -10.428 -15.197 1.00 87.38 179 TYR A C 1
ATOM 1501 O O . TYR A 1 179 ? 5.160 -10.778 -15.584 1.00 87.38 179 TYR A O 1
ATOM 1509 N N . ALA A 1 180 ? 7.064 -11.258 -14.511 1.00 82.44 180 ALA A N 1
ATOM 1510 C CA . ALA A 1 180 ? 6.604 -12.595 -14.140 1.00 82.44 180 ALA A CA 1
ATOM 1511 C C . ALA A 1 180 ? 5.487 -12.482 -13.091 1.00 82.44 180 ALA A C 1
ATOM 1513 O O . ALA A 1 180 ? 5.668 -11.833 -12.066 1.00 82.44 180 ALA A O 1
ATOM 1514 N N . GLN A 1 181 ? 4.326 -13.088 -13.345 1.00 68.38 181 GLN A N 1
ATOM 1515 C CA . GLN A 1 181 ? 3.174 -13.011 -12.433 1.00 68.38 181 GLN A CA 1
ATOM 1516 C C . GLN A 1 181 ? 2.733 -14.376 -11.894 1.00 68.38 181 GLN A C 1
ATOM 1518 O O . GLN A 1 181 ? 2.301 -14.456 -10.747 1.00 68.38 181 GLN A O 1
ATOM 1523 N N . ASP A 1 182 ? 2.849 -15.449 -12.682 1.00 64.06 182 ASP A N 1
ATOM 1524 C CA . ASP A 1 182 ? 2.364 -16.770 -12.273 1.00 64.06 182 ASP A CA 1
ATOM 1525 C C . ASP A 1 182 ? 3.453 -17.574 -11.547 1.00 64.06 182 ASP A C 1
ATOM 1527 O O . ASP A 1 182 ? 4.562 -17.738 -12.058 1.00 64.06 182 ASP A O 1
ATOM 1531 N N . GLY A 1 183 ? 3.145 -18.031 -10.330 1.00 61.62 183 GLY A N 1
ATOM 1532 C CA . GLY A 1 183 ? 4.072 -18.778 -9.468 1.00 61.62 183 GLY A CA 1
ATOM 1533 C C . GLY A 1 183 ? 5.341 -18.015 -9.064 1.00 61.62 183 GLY A C 1
ATOM 1534 O O . GLY A 1 183 ? 6.306 -18.624 -8.599 1.00 61.62 183 GLY A O 1
ATOM 1535 N N . ASP A 1 184 ? 5.366 -16.696 -9.258 1.00 81.38 184 ASP A N 1
ATOM 1536 C CA . ASP A 1 184 ? 6.577 -15.896 -9.148 1.00 81.38 184 ASP A CA 1
ATOM 1537 C C . ASP A 1 184 ? 6.896 -15.492 -7.692 1.00 81.38 184 ASP A C 1
ATOM 1539 O O . ASP A 1 184 ? 6.028 -15.376 -6.813 1.00 81.38 184 ASP A O 1
ATOM 1543 N N . THR A 1 185 ? 8.188 -15.296 -7.412 1.00 85.88 185 THR A N 1
ATOM 1544 C CA . THR A 1 185 ? 8.668 -15.042 -6.043 1.00 85.88 185 THR A CA 1
ATOM 1545 C C . THR A 1 185 ? 8.169 -13.718 -5.472 1.00 85.88 185 THR A C 1
ATOM 1547 O O . THR A 1 185 ? 7.997 -13.610 -4.257 1.00 85.88 185 THR A O 1
ATOM 1550 N N . ILE A 1 186 ? 7.922 -12.706 -6.309 1.00 89.38 186 ILE A N 1
ATOM 1551 C CA . ILE A 1 186 ? 7.430 -11.407 -5.847 1.00 89.38 186 ILE A CA 1
ATOM 1552 C C . ILE A 1 186 ? 5.949 -11.497 -5.496 1.00 89.38 186 ILE A C 1
ATOM 1554 O O . ILE A 1 186 ? 5.584 -11.057 -4.408 1.00 89.38 186 ILE A O 1
ATOM 1558 N N . GLN A 1 187 ? 5.105 -12.095 -6.342 1.00 88.44 187 GLN A N 1
ATOM 1559 C CA . GLN A 1 187 ? 3.676 -12.240 -6.054 1.00 88.44 187 GLN A CA 1
ATOM 1560 C C . GLN A 1 187 ? 3.464 -13.057 -4.778 1.00 88.44 187 GLN A C 1
ATOM 1562 O O . GLN A 1 187 ? 2.698 -12.651 -3.907 1.00 88.44 187 GLN A O 1
ATOM 1567 N N . SER A 1 188 ? 4.240 -14.128 -4.598 1.00 91.38 188 SER A N 1
ATOM 1568 C CA . SER A 1 188 ? 4.220 -14.932 -3.370 1.00 91.38 188 SER A CA 1
ATOM 1569 C C . SER A 1 188 ? 4.579 -14.111 -2.123 1.00 91.38 188 SER A C 1
ATOM 1571 O O . SER A 1 188 ? 3.947 -14.255 -1.073 1.00 91.38 188 SER A O 1
ATOM 1573 N N . LYS A 1 189 ? 5.571 -13.212 -2.222 1.00 93.12 189 LYS A N 1
ATOM 1574 C CA . LYS A 1 189 ? 5.937 -12.288 -1.133 1.00 93.12 189 LYS A CA 1
ATOM 1575 C C . LYS A 1 189 ? 4.843 -11.257 -0.860 1.00 93.12 189 LYS A C 1
ATOM 1577 O O . LYS A 1 189 ? 4.575 -10.978 0.306 1.00 93.12 189 LYS A O 1
ATOM 1582 N N . VAL A 1 190 ? 4.215 -10.709 -1.903 1.00 94.19 190 VAL A N 1
ATOM 1583 C CA . VAL A 1 190 ? 3.089 -9.770 -1.769 1.00 94.19 190 VAL A CA 1
ATOM 1584 C C . VAL A 1 190 ? 1.929 -10.451 -1.055 1.00 94.19 190 VAL A C 1
ATOM 1586 O O . VAL A 1 190 ? 1.441 -9.924 -0.061 1.00 94.19 190 VAL A O 1
ATOM 1589 N N . ASP A 1 191 ? 1.525 -11.633 -1.512 1.00 93.56 191 ASP A N 1
ATOM 1590 C CA . ASP A 1 191 ? 0.395 -12.368 -0.946 1.00 93.56 191 ASP A CA 1
ATOM 1591 C C . ASP A 1 191 ? 0.662 -12.782 0.507 1.00 93.56 191 ASP A C 1
ATOM 1593 O O . ASP A 1 191 ? -0.217 -12.646 1.357 1.00 93.56 191 ASP A O 1
ATOM 1597 N N . SER A 1 192 ? 1.895 -13.192 0.822 1.00 95.19 192 SER A N 1
ATOM 1598 C CA . SER A 1 192 ? 2.308 -13.493 2.200 1.00 95.19 192 SER A CA 1
ATOM 1599 C C . SER A 1 192 ? 2.266 -12.252 3.097 1.00 95.19 192 SER A C 1
ATOM 1601 O O . SER A 1 192 ? 1.757 -12.313 4.215 1.00 95.19 192 SER A O 1
ATOM 1603 N N . ALA A 1 193 ? 2.769 -11.110 2.614 1.00 96.19 193 ALA A N 1
ATOM 1604 C CA . ALA A 1 193 ? 2.745 -9.856 3.364 1.00 96.19 193 ALA A CA 1
ATOM 1605 C C . ALA A 1 193 ? 1.311 -9.370 3.605 1.00 96.19 193 ALA A C 1
ATOM 1607 O O . ALA A 1 193 ? 0.968 -8.985 4.722 1.00 96.19 193 ALA A O 1
ATOM 1608 N N . VAL A 1 194 ? 0.460 -9.436 2.577 1.00 96.06 194 VAL A N 1
ATOM 1609 C CA . VAL A 1 194 ? -0.970 -9.132 2.684 1.00 96.06 194 VAL A CA 1
ATOM 1610 C C . VAL A 1 194 ? -1.605 -10.033 3.733 1.00 96.06 194 VAL A C 1
ATOM 1612 O O . VAL A 1 194 ? -2.221 -9.515 4.654 1.00 96.06 194 VAL A O 1
ATOM 1615 N N . TRP A 1 195 ? -1.395 -11.348 3.668 1.00 96.06 195 TRP A N 1
ATOM 1616 C CA . TRP A 1 195 ? -1.967 -12.292 4.628 1.00 96.06 195 TRP A CA 1
ATOM 1617 C C . TRP A 1 195 ? -1.570 -12.003 6.083 1.00 96.06 195 TRP A C 1
ATOM 1619 O O . TRP A 1 195 ? -2.428 -12.010 6.967 1.00 96.06 195 TRP A O 1
ATOM 1629 N N . GLU A 1 196 ? -0.296 -11.702 6.349 1.00 96.25 196 GLU A N 1
ATOM 1630 C CA . GLU A 1 196 ? 0.160 -11.337 7.699 1.00 96.25 196 GLU A CA 1
ATOM 1631 C C . GLU A 1 196 ? -0.487 -10.038 8.194 1.00 96.25 196 GLU A C 1
ATOM 1633 O O . GLU A 1 196 ? -0.912 -9.948 9.349 1.00 96.25 196 GLU A O 1
ATOM 1638 N N . ILE A 1 197 ? -0.623 -9.040 7.316 1.00 95.81 197 ILE A N 1
ATOM 1639 C CA . ILE A 1 197 ? -1.314 -7.788 7.640 1.00 95.81 197 ILE A CA 1
ATOM 1640 C C . ILE A 1 197 ? -2.804 -8.043 7.895 1.00 95.81 197 ILE A C 1
ATOM 1642 O O . ILE A 1 197 ? -3.352 -7.543 8.876 1.00 95.81 197 ILE A O 1
ATOM 1646 N N . GLU A 1 198 ? -3.469 -8.842 7.060 1.00 94.50 198 GLU A N 1
ATOM 1647 C CA . GLU A 1 198 ? -4.874 -9.205 7.245 1.00 94.50 198 GLU A CA 1
ATOM 1648 C C . GLU A 1 198 ? -5.083 -9.884 8.595 1.00 94.50 198 GLU A C 1
ATOM 1650 O O . GLU A 1 198 ? -5.967 -9.495 9.356 1.00 94.50 198 GLU A O 1
ATOM 1655 N N . LYS A 1 199 ? -4.252 -10.876 8.921 1.00 94.75 199 LYS A N 1
ATOM 1656 C CA . LYS A 1 199 ? -4.299 -11.604 10.191 1.00 94.75 199 LYS A CA 1
ATOM 1657 C C . LYS A 1 199 ? -4.147 -10.666 11.386 1.00 94.75 199 LYS A C 1
ATOM 1659 O O . LYS A 1 199 ? -4.847 -10.844 12.382 1.00 94.75 199 LYS A O 1
ATOM 1664 N N . PHE A 1 200 ? -3.278 -9.665 11.272 1.00 94.12 200 PHE A N 1
ATOM 1665 C CA . PHE A 1 200 ? -3.077 -8.645 12.295 1.00 94.12 200 PHE A CA 1
ATOM 1666 C C . PHE A 1 200 ? -4.270 -7.680 12.426 1.00 94.12 200 PHE A C 1
ATOM 1668 O O . PHE A 1 200 ? -4.694 -7.373 13.538 1.00 94.12 200 PHE A O 1
ATOM 1675 N N . ILE A 1 201 ? -4.838 -7.212 11.310 1.00 93.00 201 ILE A N 1
ATOM 1676 C CA . ILE A 1 201 ? -5.912 -6.201 11.292 1.00 93.00 201 ILE A CA 1
ATOM 1677 C C . ILE A 1 201 ? -7.291 -6.812 11.596 1.00 93.00 201 ILE A C 1
ATOM 1679 O O . ILE A 1 201 ? -8.151 -6.153 12.186 1.00 93.00 201 ILE A O 1
ATOM 1683 N N . LYS A 1 202 ? -7.529 -8.075 11.225 1.00 90.56 202 LYS A N 1
ATOM 1684 C CA . LYS A 1 202 ? -8.842 -8.742 11.291 1.00 90.56 202 LYS A CA 1
ATOM 1685 C C . LYS A 1 202 ? -9.557 -8.649 12.651 1.00 90.56 202 LYS A C 1
ATOM 1687 O O . LYS A 1 202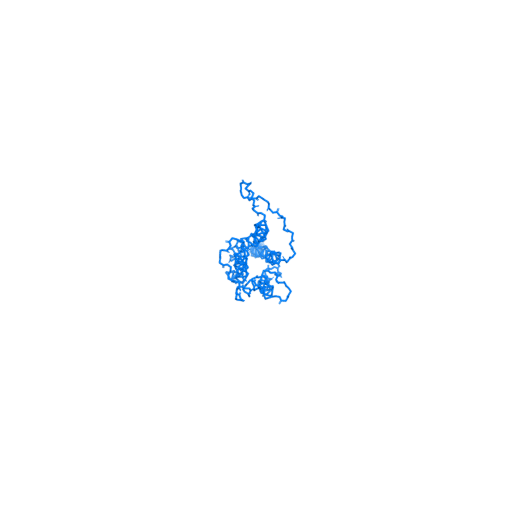 ? -10.767 -8.399 12.615 1.00 90.56 202 LYS A O 1
ATOM 1692 N N . PRO A 1 203 ? -8.882 -8.776 13.815 1.00 91.75 203 PRO A N 1
ATOM 1693 C CA . PRO A 1 203 ? -9.517 -8.619 15.127 1.00 91.75 203 PRO A CA 1
ATOM 1694 C C . PRO A 1 203 ? -10.166 -7.248 15.355 1.00 91.75 203 PRO A C 1
ATOM 1696 O O . PRO A 1 203 ? -11.128 -7.147 16.107 1.00 91.75 203 PRO A O 1
ATOM 1699 N N . TYR A 1 204 ? -9.678 -6.195 14.697 1.00 89.06 204 TYR A N 1
ATOM 1700 C CA . TYR A 1 204 ? -10.222 -4.839 14.823 1.00 89.06 204 TYR A CA 1
ATOM 1701 C C . TYR A 1 204 ? -11.401 -4.574 13.874 1.00 89.06 204 TYR A C 1
ATOM 1703 O O . TYR A 1 204 ? -12.144 -3.616 14.068 1.00 89.06 204 TYR A O 1
ATOM 1711 N N . VAL A 1 205 ? -11.579 -5.416 12.849 1.00 82.62 205 VAL A N 1
ATOM 1712 C CA . VAL A 1 205 ? -12.646 -5.284 11.842 1.00 82.62 205 VAL A CA 1
ATOM 1713 C C . VAL A 1 205 ? -13.869 -6.138 12.189 1.00 82.62 205 VAL A C 1
ATOM 1715 O O . VAL A 1 205 ? -14.991 -5.735 11.909 1.00 82.62 205 VAL A O 1
ATOM 1718 N N . HIS A 1 206 ? -13.671 -7.306 12.801 1.00 70.31 206 HIS A N 1
ATOM 1719 C CA . HIS A 1 206 ? -14.738 -8.280 13.080 1.00 70.31 206 HIS A CA 1
ATOM 1720 C C . HIS A 1 206 ? -15.010 -8.457 14.581 1.00 70.31 206 HIS A C 1
ATOM 1722 O O . HIS A 1 206 ? -15.381 -9.556 14.978 1.00 70.31 206 HIS A O 1
ATOM 1728 N N . GLY A 1 207 ? -14.749 -7.411 15.379 1.00 53.03 207 GLY A N 1
ATOM 1729 C CA . GLY A 1 207 ? -14.743 -7.442 16.849 1.00 53.03 207 GLY A CA 1
ATOM 1730 C C . GLY A 1 207 ? -15.836 -8.276 17.508 1.00 53.03 207 GLY A C 1
ATOM 1731 O O . GLY A 1 207 ? -16.993 -8.224 17.035 1.00 53.03 207 GLY A O 1
#

Sequence (207 aa):
MDIQPSLLGYISIAKDWLTLIIAGCGVWVAWQGLRTWRRQLKGTSQFDVAKRLMLKVYQIRRDIEYCRSPVRYVPWITHGAEDKPIPVNEQQYESTKKDMWERFDKIVKTSNEIELLLFEAEIVLDKKVREHFRPISEICFQLRTSIKFFLTYSDPKRKNRSDTDAESRKYNELEETIYAQDGDTIQSKVDSAVWEIEKFIKPYVHG

pLDDT: mean 89.04, std 9.71, range [38.72, 97.88]

Nearest PDB structures (foldseek):
  6jx6-assembly1_C  TM=2.547E-01  e=3.012E+00  Homo sapiens
  3rqe-assembly1_A  TM=2.074E-01  e=6.651E+00  Homo sapiens
  8otz-assembly1_C5  TM=1.884E-01  e=3.012E+00  Bos taurus

Organism: NCBI:txid1076179

Foldseek 3Di:
DDDDDPPVVVVVVVVVVVVVVVVVVVVVVVVVVVVVVVVVVLLVLLQVLLVQLLVLLVQLLVLLVQLQAPDDDQDFDQADPPRHGDPPVCRVLVSVLVSNVVSLVSNVVSVVVNVVSLVSCCVRPNVCLVVLCVLSVVLSVVLVVLSVVLSVLVGPPPPDPPVDPVSVVSNVVSNCSRHPDPPHPSSVSSVVSSVSSCVRSVVSNPD